Protein 4DQJ (pdb70)

Solvent-accessible surface area: 14232 Å² total; per-residue (Å²): 102,85,37,122,15,57,59,76,67,5,82,76,8,9,55,118,0,7,154,154,31,54,3,52,34,52,1,0,120,81,0,4,57,58,4,6,25,82,33,96,51,2,23,35,1,34,28,36,19,49,81,41,0,0,0,24,7,39,92,127,54,0,39,24,2,108,190,96,66,86,14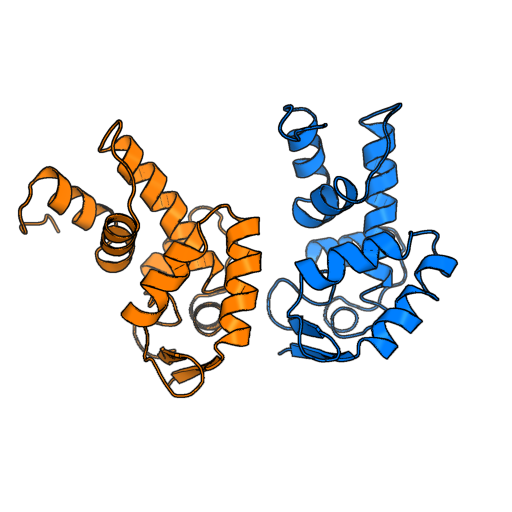4,6,50,39,4,75,103,0,0,36,75,26,67,8,1,0,42,0,0,0,16,16,11,45,75,2,76,188,37,3,76,63,61,30,163,88,158,113,13,55,56,95,3,1,30,21,3,24,62,63,29,28,114,50,0,58,102,50,19,84,67,59,155,28,134,129,181,95,123,41,124,25,48,68,56,30,5,79,27,2,6,60,31,0,10,152,65,34,54,4,51,32,52,1,0,112,63,0,2,56,84,30,14,91,102,41,93,48,6,30,40,0,39,24,45,48,79,105,47,0,1,1,45,7,42,94,115,53,0,48,13,2,107,180,102,65,87,99,7,24,47,5,88,83,0,1,37,49,19,33,9,1,0,47,0,0,0,18,17,9,47,78,3,75,189,35,5,80,87,47,34,190,78,150,110,14,56,54,115,27,2,40,38,2,22,77,90,28,27,115,26,0,68,64,81,57,95,55,56,130,101,102,62,113,233

Sequence (275 aa):
SRVRFTTAEVDSAVARRISQKIGVPASYYQFLIPIENFVVAGGFETTVSGSFRGLGQFNRQTWDGLRRLGRNLPAFEEGSSAQLNASSLYAIGFLYLENKRAYEASFKGRVFTHEEIAYLYHNQGAPAAEQYLTSSGRLVYPSRVRFTTAEVDSAVARISQKIGVPASYYQFLIPIENFVVAGGFETTVSGSFRGLGQFNRQTWDGLRRRLGRNLPAFEEGSAQLNASSLYAIGFLYLENKRAYEASFKGRVFTHEIAYLYHNQGAPAAEQYLTSGRLVYPK

Secondary structure (DSSP, 8-state):
-EEEEEHHHHHHHHHHHHHHHT--HHHHHHHHHHHSEEETTEEEEE-SSSSBTTTTB-HHHHHHHHHTT-----HHHHTTSHHHHHHHHHHHHHHHHHHHHHHSTT----HHHHHHHHHH-HHHHHHHHHTT-S---/-EEEEEHHHHHHHHHHHHHHHT--HHHHHHHHHHHSEEETTEEEEE-SSSSBTTTTB-HHHHHHHHHTT-----HHHHTTSHHHHHHHHHHHHHHHHHHHHHHSTT----HHHHHHHHHH-HHHHHHHHHHSS-----

InterPro domains:
  IPR019505 Peptidase U40 [PF10464] (9-220)
  IPR038288 Peptidoglycan hydrolase Gp5 superfamily [G3DSA:1.10.530.50] (48-220)

Organism: NCBI:txid10879

B-factor: mean 17.28, std 11.28, range [4.41, 86.96]

Nearest PDB structures (foldseek):
  4dqj-assembly1_A  TM=9.696E-01  e=2.043E-22  Cystovirus phi6
  4dq5-assembly2_B  TM=9.501E-01  e=5.288E-21  Cystovirus phi6
  4dq7-assembly2_B  TM=9.503E-01  e=7.034E-21  Cystovirus phi6
  4cfp-assembly1_A  TM=7.679E-01  e=2.410E-01  Escherichia coli
  4dqj-assembly1_A  TM=1.007E+00  e=5.101E-24  Cystovirus phi6

Foldseek 3Di:
DKAWDFPVVLLVLLVVLCVVQVNDSVLLVVQQVVQFDDDVGTTIWALDDAFAASLRDGQVLLVVLVVVVDDAPHSSPQRNDSNRRSNSLSSLLVVLQVLCCVLPPPDDCDSVLSVLCSVLPNVVSSVCVVVPPDDDD/DKDWDFPVRLLVLLVVLCVVQVNDSVLLVVQQVVQFAADVGGTMWDLDDQFAASLRDGQVLLVVLVVVVDDAPRSNPQRRDNNRVSNSLSSQLVVLQVLCCVLPPPDDCDSVLSNLCSVVNNQQSSVCVVVVDRDHDD

CATH classification: 1.10.530.50

Radius of gyration: 20.64 Å; Cα contacts (8 Å, |Δi|>4): 356; chains: 2; bounding box: 51×36×65 Å

Structure (mmCIF, N/CA/C/O backbone):
data_4DQJ
#
_entry.id   4DQJ
#
_cell.length_a   43.816
_cell.length_b   50.936
_cell.length_c   65.020
_cell.angle_alpha   90.00
_cell.angle_beta   103.48
_cell.angle_gamma   90.00
#
_symmetry.space_group_name_H-M   'P 1 21 1'
#
loop_
_entity.id
_entity.type
_entity.pdbx_description
1 polymer 'Membrane protein Phi6 P5'
2 branched 2-acetamido-2-deoxy-beta-D-glucopyranose-(1-4)-2-acetamido-2-deoxy-beta-D-glucopyranose-(1-4)-2-acetamido-2-deoxy-beta-D-glucopyranose-(1-4)-2-acetamido-2-deoxy-beta-D-glucopyranose
3 non-polymer '4-(2-AMINOETHYL)BENZENESULFONYL FLUORIDE'
4 water water
#
loop_
_atom_site.group_PDB
_atom_site.id
_atom_site.type_symbol
_atom_site.label_atom_id
_atom_site.label_alt_id
_atom_site.label_comp_id
_atom_site.label_asym_id
_atom_site.label_entity_id
_atom_site.label_seq_id
_atom_site.pdbx_PDB_ins_code
_atom_site.Cartn_x
_atom_site.Cartn_y
_atom_site.Cartn_z
_atom_site.occupancy
_atom_site.B_iso_or_equiv
_atom_site.auth_seq_id
_atom_site.auth_comp_id
_atom_site.auth_asym_id
_atom_site.auth_atom_id
_atom_site.pdbx_PDB_model_num
ATOM 1 N N . SER A 1 14 ? 4.557 16.029 -9.998 1.00 53.79 61 SER A N 1
ATOM 2 C CA . SER A 1 14 ? 3.165 16.538 -9.845 1.00 20.32 61 SER A CA 1
ATOM 3 C C . SER A 1 14 ? 2.150 15.416 -9.603 1.00 19.30 61 SER A C 1
ATOM 4 O O . SER A 1 14 ? 0.906 15.652 -9.720 1.00 16.05 61 SER A O 1
ATOM 7 N N . ARG A 1 15 ? 2.652 14.208 -9.285 1.00 21.51 62 ARG A N 1
ATOM 8 C CA . ARG A 1 15 ? 1.744 13.157 -8.819 1.00 18.19 62 ARG A CA 1
ATOM 9 C C . ARG A 1 15 ? 2.226 12.710 -7.460 1.00 16.38 62 ARG A C 1
ATOM 10 O O . ARG A 1 15 ? 3.386 12.954 -7.036 1.00 17.29 62 ARG A O 1
ATOM 18 N N . VAL A 1 16 ? 1.328 12.082 -6.751 1.00 13.47 63 VAL A N 1
ATOM 19 C CA . VAL A 1 16 ? 1.619 11.449 -5.496 1.00 14.02 63 VAL A CA 1
ATOM 20 C C . VAL A 1 16 ? 1.255 10.005 -5.745 1.00 11.83 63 VAL A C 1
ATOM 21 O O . VAL A 1 16 ? 0.216 9.711 -6.366 1.00 12.38 63 VAL A O 1
ATOM 25 N N . ARG A 1 17 ? 2.085 9.106 -5.268 1.00 9.98 64 ARG A N 1
ATOM 26 C CA . ARG A 1 17 ? 1.793 7.684 -5.335 1.00 9.63 64 ARG A CA 1
ATOM 27 C C . ARG A 1 17 ? 1.339 7.197 -3.950 1.00 10.60 64 ARG A C 1
ATOM 28 O O . ARG A 1 17 ? 1.956 7.494 -2.931 1.00 11.02 64 ARG A O 1
ATOM 36 N N . PHE A 1 18 ? 0.246 6.435 -3.934 1.00 9.33 65 PHE A N 1
ATOM 37 C CA . PHE A 1 18 ? -0.245 5.775 -2.733 1.00 9.06 65 PHE A CA 1
ATOM 38 C C . PHE A 1 18 ? -0.324 4.287 -2.973 1.00 10.23 65 PHE A C 1
ATOM 39 O O . PHE A 1 18 ? -0.589 3.835 -4.090 1.00 11.33 65 PHE A O 1
ATOM 47 N N . THR A 1 19 ? -0.122 3.487 -1.926 1.00 9.23 66 THR A N 1
ATOM 48 C CA . THR A 1 19 ? -0.266 2.046 -2.027 1.00 11.98 66 THR A CA 1
ATOM 49 C C . THR A 1 19 ? -1.702 1.597 -1.793 1.00 9.71 66 THR A C 1
ATOM 50 O O . THR A 1 19 ? -2.455 2.260 -1.079 1.00 9.40 66 THR A O 1
ATOM 54 N N . THR A 1 20 ? -2.071 0.460 -2.353 1.00 9.91 67 THR A N 1
ATOM 55 C CA . THR A 1 20 ? -3.357 -0.142 -2.090 1.00 12.14 67 THR A CA 1
ATOM 56 C C . THR A 1 20 ? -3.574 -0.327 -0.606 1.00 10.47 67 THR A C 1
ATOM 57 O O . THR A 1 20 ? -4.656 -0.040 -0.097 1.00 10.99 67 THR A O 1
ATOM 61 N N . ALA A 1 21 ? -2.560 -0.815 0.093 1.00 12.54 68 ALA A N 1
ATOM 62 C CA . ALA A 1 21 ? -2.679 -1.055 1.509 1.00 12.06 68 ALA A CA 1
ATOM 63 C C . ALA A 1 21 ? -3.030 0.189 2.291 1.00 11.08 68 ALA A C 1
ATOM 64 O O . ALA A 1 21 ? -3.909 0.161 3.187 1.00 11.40 68 ALA A O 1
ATOM 66 N N . GLU A 1 22 ? -2.357 1.292 2.020 1.00 10.55 69 GLU A N 1
ATOM 67 C CA . GLU A 1 22 ? -2.626 2.471 2.793 1.00 11.57 69 GLU A CA 1
ATOM 68 C C . GLU A 1 22 ? -3.978 3.086 2.427 1.00 9.74 69 GLU A C 1
ATOM 69 O O . GLU A 1 22 ? -4.659 3.607 3.287 1.00 10.14 69 GLU A O 1
ATOM 75 N N . VAL A 1 23 ? -4.348 3.058 1.158 1.00 8.92 70 VAL A N 1
ATOM 76 C CA . VAL A 1 23 ? -5.676 3.535 0.756 1.00 7.47 70 VAL A CA 1
ATOM 77 C C . VAL A 1 23 ? -6.746 2.687 1.431 1.00 7.60 70 VAL A C 1
ATOM 78 O O . VAL A 1 23 ? -7.685 3.239 2.006 1.00 7.81 70 VAL A O 1
ATOM 82 N N . ASP A 1 24 ? -6.623 1.381 1.380 1.00 7.80 71 ASP A N 1
ATOM 83 C CA . ASP A 1 24 ? -7.656 0.509 1.948 1.00 8.85 71 ASP A CA 1
ATOM 84 C C . ASP A 1 24 ? -7.794 0.764 3.454 1.00 9.56 71 ASP A C 1
ATOM 85 O O . ASP A 1 24 ? -8.906 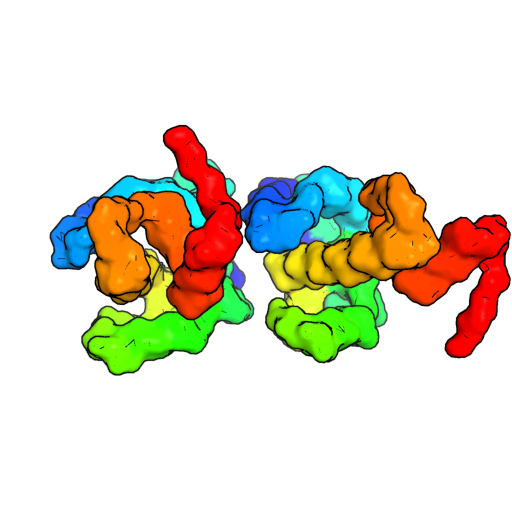0.819 3.972 1.00 10.15 71 ASP A O 1
ATOM 90 N N . SER A 1 25 ? -6.681 0.920 4.173 1.00 9.37 72 SER A N 1
ATOM 91 C CA . SER A 1 25 ? -6.720 1.153 5.610 1.00 12.37 72 SER A CA 1
ATOM 92 C C . SER A 1 25 ? -7.398 2.479 5.912 1.00 11.02 72 SER A C 1
ATOM 93 O O . SER A 1 25 ? -8.229 2.563 6.806 1.00 12.43 72 SER A O 1
ATOM 96 N N . ALA A 1 26 ? -7.018 3.529 5.185 1.00 9.34 73 ALA A N 1
ATOM 97 C CA . ALA A 1 26 ? -7.576 4.848 5.430 1.00 9.04 73 ALA A CA 1
ATOM 98 C C . ALA A 1 26 ? -9.060 4.890 5.065 1.00 9.76 73 ALA A C 1
ATOM 99 O O . ALA A 1 26 ? -9.871 5.460 5.781 1.00 9.89 73 ALA A O 1
ATOM 101 N N . VAL A 1 27 ? -9.418 4.307 3.947 1.00 7.89 74 VAL A N 1
ATOM 102 C CA . VAL A 1 27 ? -10.834 4.238 3.561 1.00 8.14 74 VAL A CA 1
ATOM 103 C C . VAL A 1 27 ? -11.631 3.492 4.637 1.00 9.18 74 VAL A C 1
ATOM 104 O O . VAL A 1 27 ? -12.722 3.939 4.994 1.00 10.03 74 VAL A O 1
ATOM 108 N N . ALA A 1 28 ? -11.119 2.388 5.161 1.00 10.03 75 ALA A N 1
ATOM 109 C CA . ALA A 1 28 ? -11.883 1.645 6.174 1.00 11.16 75 ALA A CA 1
ATOM 110 C C . ALA A 1 28 ? -12.131 2.513 7.399 1.00 11.97 75 ALA A C 1
ATOM 111 O O . ALA A 1 28 ? -13.254 2.554 7.918 1.00 13.29 75 ALA A O 1
ATOM 113 N N . ARG A 1 29 ? -11.112 3.237 7.844 1.00 10.74 76 ARG A N 1
ATOM 114 C CA A ARG A 1 29 ? -11.211 4.084 9.030 0.52 13.00 76 ARG A CA 1
ATOM 115 C CA B ARG A 1 29 ? -11.244 4.054 9.041 0.48 12.01 76 ARG A CA 1
ATOM 116 C C . ARG A 1 29 ? -12.139 5.263 8.791 1.00 13.17 76 ARG A C 1
ATOM 117 O O . ARG A 1 29 ? -13.037 5.556 9.580 1.00 12.10 76 ARG A O 1
ATOM 132 N N . ILE A 1 30 ? -11.915 5.962 7.687 1.00 10.44 77 ILE A N 1
ATOM 133 C CA . ILE A 1 30 ? -12.671 7.170 7.417 1.00 12.00 77 ILE A CA 1
ATOM 134 C C . ILE A 1 30 ? -14.123 6.870 7.101 1.00 11.12 77 ILE A C 1
ATOM 135 O O . ILE A 1 30 ? -15.020 7.559 7.611 1.00 12.42 77 ILE A O 1
ATOM 140 N N . SER A 1 31 ? -14.369 5.850 6.295 1.00 11.92 78 SER A N 1
ATOM 141 C CA . SER A 1 31 ? -15.732 5.478 5.953 1.00 11.93 78 SER A CA 1
ATOM 142 C C . SER A 1 31 ? -16.554 5.221 7.210 1.00 12.60 78 SER A C 1
ATOM 143 O O . SER A 1 31 ? -17.696 5.656 7.344 1.00 12.42 78 SER A O 1
ATOM 146 N N . GLN A 1 32 ? -15.932 4.569 8.170 1.00 11.87 79 GLN A N 1
ATOM 147 C CA . GLN A 1 32 ? -16.584 4.296 9.444 1.00 14.73 79 GLN A CA 1
ATOM 148 C C . GLN A 1 32 ? -16.867 5.551 10.249 1.00 14.47 79 GLN A C 1
ATOM 149 O O . GLN A 1 32 ? -17.933 5.692 10.851 1.00 18.29 79 GLN A O 1
ATOM 155 N N . LYS A 1 33 ? -15.905 6.453 10.267 1.00 12.01 80 LYS A N 1
ATOM 156 C CA . LYS A 1 33 ? -15.997 7.663 11.050 1.00 15.26 80 LYS A CA 1
ATOM 157 C C . LYS A 1 33 ? -17.122 8.560 10.567 1.00 13.47 80 LYS A C 1
ATOM 158 O O . LYS A 1 33 ? -17.835 9.155 11.369 1.00 14.67 80 LYS A O 1
ATOM 164 N N . ILE A 1 34 ? -17.275 8.674 9.250 1.00 11.14 81 ILE A N 1
ATOM 165 C CA . ILE A 1 34 ? -18.202 9.641 8.700 1.00 12.14 81 ILE A CA 1
ATOM 166 C C . ILE A 1 34 ? -19.458 9.058 8.064 1.00 9.87 81 ILE A C 1
ATOM 167 O O . ILE A 1 34 ? -20.330 9.793 7.620 1.00 12.38 81 ILE A O 1
ATOM 172 N N . GLY A 1 35 ? -19.578 7.747 8.014 1.00 9.81 82 GLY A N 1
ATOM 173 C CA . GLY A 1 35 ? -20.803 7.120 7.549 1.00 11.70 82 GLY A CA 1
ATOM 174 C C . GLY A 1 35 ? -20.998 7.146 6.058 1.00 11.14 82 GLY A C 1
ATOM 175 O O . GLY A 1 35 ? -22.085 7.329 5.558 1.00 13.14 82 GLY A O 1
ATOM 176 N N . VAL A 1 36 ? -19.905 6.945 5.342 1.00 7.89 83 VAL A N 1
ATOM 177 C CA . VAL A 1 36 ? -19.922 6.831 3.898 1.00 7.23 83 VAL A CA 1
ATOM 178 C C . VAL A 1 36 ? -19.457 5.422 3.587 1.00 7.03 83 VAL A C 1
ATOM 179 O O . VAL A 1 36 ? -18.462 4.986 4.141 1.00 10.46 83 VAL A O 1
ATOM 183 N N . PRO A 1 37 ? -20.141 4.695 2.715 1.00 6.35 84 PRO A N 1
ATOM 184 C CA . PRO A 1 37 ? -19.728 3.304 2.487 1.00 7.52 84 PRO A CA 1
ATOM 185 C C . PRO A 1 37 ? -18.363 3.179 1.830 1.00 5.64 84 PRO A C 1
ATOM 186 O O . PRO A 1 37 ? -18.071 3.881 0.850 1.00 6.34 84 PRO A O 1
ATOM 190 N N . ALA A 1 38 ? -17.551 2.255 2.300 1.00 6.16 85 ALA A N 1
ATOM 191 C CA . ALA A 1 38 ? -16.210 2.053 1.721 1.00 5.17 85 ALA A CA 1
ATOM 192 C C . ALA A 1 38 ? -16.319 1.689 0.253 1.00 5.80 85 ALA A C 1
ATOM 193 O O . ALA A 1 38 ? -15.457 2.084 -0.559 1.00 6.03 85 ALA A O 1
ATOM 195 N N . SER A 1 39 ? -17.350 0.942 -0.124 1.00 5.47 86 SER A N 1
ATOM 196 C CA . SER A 1 39 ? -17.542 0.543 -1.488 1.00 5.68 86 SER A CA 1
ATOM 197 C C . SER A 1 39 ? -17.726 1.706 -2.460 1.00 5.82 86 SER A C 1
ATOM 198 O O . SER A 1 39 ? -17.441 1.578 -3.649 1.00 6.21 86 SER A O 1
ATOM 201 N N . TYR A 1 40 ? -18.164 2.857 -1.971 1.00 4.88 87 TYR A N 1
ATOM 202 C CA . TYR A 1 40 ? -18.220 4.042 -2.830 1.00 4.60 87 TYR A CA 1
ATOM 203 C C . TYR A 1 40 ? -16.798 4.500 -3.193 1.00 5.12 87 TYR A C 1
ATOM 204 O O . TYR A 1 40 ? -16.503 4.805 -4.354 1.00 5.37 87 TYR A O 1
ATOM 213 N N . TYR A 1 41 ? -15.931 4.599 -2.189 1.00 4.98 88 TYR A N 1
ATOM 214 C CA . TYR A 1 41 ? -14.514 4.890 -2.459 1.00 4.41 88 TYR A CA 1
ATOM 215 C C . TYR A 1 41 ? -13.888 3.872 -3.372 1.00 6.13 88 TYR A C 1
ATOM 216 O O . TYR A 1 41 ? -13.097 4.231 -4.251 1.00 7.14 88 TYR A O 1
ATOM 225 N N . GLN A 1 42 ? -14.204 2.604 -3.182 1.00 5.68 89 GLN A N 1
ATOM 226 C CA . GLN A 1 42 ? -13.610 1.549 -3.982 1.00 7.16 89 GLN A CA 1
ATOM 227 C C . GLN A 1 42 ? -13.989 1.697 -5.443 1.00 7.56 89 GLN A C 1
ATOM 228 O O . GLN A 1 42 ? -13.220 1.284 -6.326 1.00 8.96 89 GLN A O 1
ATOM 234 N N . PHE A 1 43 ? -15.176 2.221 -5.722 1.00 6.87 90 PHE A N 1
ATOM 235 C CA . PHE A 1 43 ? -15.628 2.530 -7.048 1.00 7.00 90 PHE A CA 1
ATOM 236 C C . PHE A 1 43 ? -14.961 3.791 -7.600 1.00 7.72 90 PHE A C 1
ATOM 237 O O . PHE A 1 43 ? -14.387 3.809 -8.722 1.00 10.01 90 PHE A O 1
ATOM 245 N N . LEU A 1 44 ? -15.011 4.866 -6.849 1.00 5.91 91 LEU A N 1
ATOM 246 C CA . LEU A 1 44 ? -14.580 6.160 -7.366 1.00 5.93 91 LEU A CA 1
ATOM 247 C C . LEU A 1 44 ? -13.057 6.233 -7.611 1.00 5.94 91 LEU A C 1
ATOM 248 O O . LEU A 1 44 ? -12.637 6.818 -8.600 1.00 7.71 91 LEU A O 1
ATOM 253 N N . ILE A 1 45 ? -12.265 5.732 -6.691 1.00 5.57 92 ILE A N 1
ATOM 254 C CA . ILE A 1 45 ? -10.813 5.949 -6.754 1.00 6.66 92 ILE A CA 1
ATOM 255 C C . ILE A 1 45 ? -10.180 5.406 -8.049 1.00 7.85 92 ILE A C 1
ATOM 256 O O . ILE A 1 45 ? -9.436 6.153 -8.692 1.00 7.96 92 ILE A O 1
ATOM 261 N N . PRO A 1 46 ? -10.469 4.169 -8.453 1.00 7.37 93 PRO A N 1
ATOM 262 C CA . PRO A 1 46 ? -9.871 3.716 -9.714 1.00 8.82 93 PRO A CA 1
ATOM 263 C C . PRO A 1 46 ? -10.404 4.469 -10.927 1.00 10.66 93 PRO A C 1
ATOM 264 O O . PRO A 1 46 ? -9.694 4.600 -11.927 1.00 12.62 93 PRO A O 1
ATOM 268 N N . ILE A 1 47 ? -11.630 4.969 -10.883 1.00 9.87 94 ILE A N 1
ATOM 269 C CA . ILE A 1 47 ? -12.170 5.705 -11.995 1.00 9.12 94 ILE A CA 1
ATOM 270 C C . ILE A 1 47 ? -11.393 6.986 -12.224 1.00 8.66 94 ILE A C 1
ATOM 271 O O . ILE A 1 47 ? -11.136 7.372 -13.367 1.00 11.16 94 ILE A O 1
ATOM 276 N N . GLU A 1 48 ? -11.012 7.650 -11.151 1.00 7.75 95 GLU A N 1
ATOM 277 C CA . GLU A 1 48 ? -10.457 8.994 -11.223 1.00 7.09 95 GLU A CA 1
ATOM 278 C C . GLU A 1 48 ? -8.938 9.065 -11.285 1.00 7.78 95 GLU A C 1
ATOM 279 O O . GLU A 1 48 ? -8.420 10.120 -11.531 1.00 9.06 95 GLU A O 1
ATOM 285 N N . ASN A 1 49 ? -8.251 7.965 -11.027 1.00 7.42 96 ASN A N 1
ATOM 286 C CA . ASN A 1 49 ? -6.806 8.014 -10.829 1.00 7.94 96 ASN A CA 1
ATOM 287 C C . ASN A 1 49 ? -6.093 6.992 -11.665 1.00 7.79 96 ASN A C 1
ATOM 288 O O . ASN A 1 49 ? -6.693 6.144 -12.256 1.00 8.33 96 ASN A O 1
ATOM 293 N N . PHE A 1 50 ? -4.762 7.101 -11.711 1.00 7.83 97 PHE A N 1
ATOM 294 C CA . PHE A 1 50 ? -3.937 6.187 -12.451 1.00 7.88 97 PHE A CA 1
ATOM 295 C C . PHE A 1 50 ? -3.682 4.932 -11.615 1.00 7.83 97 PHE A C 1
ATOM 296 O O . PHE A 1 50 ? -2.973 4.986 -10.621 1.00 8.46 97 PHE A O 1
ATOM 304 N N . VAL A 1 51 ? -4.267 3.829 -12.026 1.00 7.06 98 VAL A N 1
ATOM 305 C CA . VAL A 1 51 ? -4.081 2.554 -11.372 1.00 8.70 98 VAL A CA 1
ATOM 306 C C . VAL A 1 51 ? -2.763 1.975 -11.807 1.00 8.18 98 VAL A C 1
ATOM 307 O O . VAL A 1 51 ? -2.467 1.875 -12.993 1.00 10.58 98 VAL A O 1
ATOM 311 N N . VAL A 1 52 ? -1.936 1.655 -10.827 1.00 9.21 99 VAL A N 1
ATOM 312 C CA . VAL A 1 52 ? -0.644 1.062 -11.063 1.00 10.69 99 VAL A CA 1
ATOM 313 C C . VAL A 1 52 ? -0.548 -0.205 -10.210 1.00 11.48 99 VAL A C 1
ATOM 314 O O . VAL A 1 52 ? -1.380 -0.469 -9.339 1.00 11.98 99 VAL A O 1
ATOM 318 N N . ALA A 1 53 ? 0.440 -1.044 -10.498 1.00 14.43 100 ALA A N 1
ATOM 319 C CA . ALA A 1 53 ? 0.635 -2.251 -9.700 1.00 15.38 100 ALA A CA 1
ATOM 320 C C . ALA A 1 53 ? 0.802 -1.818 -8.246 1.00 14.22 100 ALA A C 1
ATOM 321 O O . ALA A 1 53 ? 1.666 -0.997 -7.929 1.00 18.65 100 ALA A O 1
ATOM 323 N N . GLY A 1 54 ? -0.039 -2.349 -7.374 1.00 15.82 101 GLY A N 1
ATOM 324 C CA . GLY A 1 54 ? 0.063 -2.066 -5.965 1.00 16.75 101 GLY A CA 1
ATOM 325 C C . GLY A 1 54 ? -0.446 -0.719 -5.501 1.00 10.80 101 GLY A C 1
ATOM 326 O O . GLY A 1 54 ? -0.236 -0.364 -4.344 1.00 12.36 101 GLY A O 1
ATOM 327 N N . GLY A 1 55 ? -1.149 0.037 -6.346 1.00 10.90 102 GLY A N 1
ATOM 328 C CA . GLY A 1 55 ? -1.713 1.282 -5.852 1.00 11.80 102 GLY A CA 1
ATOM 329 C C . GLY A 1 55 ? -2.213 2.227 -6.906 1.00 8.07 102 GLY A C 1
ATOM 330 O O . GLY A 1 55 ? -2.793 1.814 -7.913 1.00 9.03 102 GLY A O 1
ATOM 331 N N . PHE A 1 56 ? -2.033 3.517 -6.615 1.00 7.55 103 PHE A N 1
ATOM 332 C CA . PHE A 1 56 ? -2.577 4.589 -7.441 1.00 6.77 103 PHE A CA 1
ATOM 333 C C . PHE A 1 56 ? -1.602 5.734 -7.513 1.00 7.61 103 PHE A C 1
ATOM 334 O O . PHE A 1 56 ? -0.847 5.987 -6.579 1.00 9.58 103 PHE A O 1
ATOM 342 N N . GLU A 1 57 ? -1.657 6.464 -8.615 1.00 7.52 104 GLU A N 1
ATOM 343 C CA . GLU A 1 57 ? -1.003 7.753 -8.708 1.00 7.50 104 GLU A CA 1
ATOM 344 C C . GLU A 1 57 ? -2.067 8.783 -8.954 1.00 8.29 104 GLU A C 1
ATOM 345 O O . GLU A 1 57 ? -2.982 8.564 -9.752 1.00 9.10 104 GLU A O 1
ATOM 351 N N . THR A 1 58 ? -1.962 9.889 -8.252 1.00 8.27 105 THR A N 1
ATOM 352 C CA . THR A 1 58 ? -2.973 10.925 -8.335 1.00 9.42 105 THR A CA 1
ATOM 353 C C . THR A 1 58 ? -2.318 12.258 -8.654 1.00 9.46 105 THR A C 1
ATOM 354 O O . THR A 1 58 ? -1.226 12.579 -8.157 1.00 10.83 105 THR A O 1
ATOM 358 N N . THR A 1 59 ? -2.956 13.025 -9.520 1.00 10.32 106 THR A N 1
ATOM 359 C CA . THR A 1 59 ? -2.418 14.299 -9.934 1.00 12.57 106 THR A CA 1
ATOM 360 C C . THR A 1 59 ? -2.640 15.338 -8.854 1.00 13.52 106 THR A C 1
ATOM 361 O O . THR A 1 59 ? -3.731 15.423 -8.309 1.00 13.43 106 THR A O 1
ATOM 365 N N . VAL A 1 60 ? -1.592 16.083 -8.504 1.00 16.39 107 VAL A N 1
ATOM 366 C CA . VAL A 1 60 ? -1.672 17.069 -7.413 1.00 16.94 107 VAL A CA 1
ATOM 367 C C . VAL A 1 60 ? -1.179 18.425 -7.864 1.00 25.39 107 VAL A C 1
ATOM 368 O O . VAL A 1 60 ? -0.853 19.293 -7.040 1.00 26.61 107 VAL A O 1
ATOM 372 N N . SER A 1 61 ? -1.124 18.595 -9.179 1.00 15.63 108 SER A N 1
ATOM 373 C CA . SER A 1 61 ? -0.823 19.860 -9.769 1.00 22.06 108 SER A CA 1
ATOM 374 C C . SER A 1 61 ? -2.033 20.231 -10.610 1.00 21.55 108 SER A C 1
ATOM 375 O O . SER A 1 61 ? -2.941 19.408 -10.832 1.00 18.66 108 SER A O 1
ATOM 378 N N . GLY A 1 62 ? -2.065 21.476 -11.057 1.00 17.93 109 GLY A N 1
ATOM 379 C CA . GLY A 1 62 ? -3.107 21.931 -11.946 1.00 17.24 109 GLY A CA 1
ATOM 380 C C . GLY A 1 62 ? -4.449 22.064 -11.263 1.00 14.94 109 GLY A C 1
ATOM 381 O O . GLY A 1 62 ? -4.547 22.194 -10.034 1.00 17.45 109 GLY A O 1
ATOM 382 N N . SER A 1 63 ? -5.481 22.045 -12.072 1.00 12.61 110 SER A N 1
ATOM 383 C CA . SER A 1 63 ? -6.833 22.401 -11.601 1.00 13.57 110 SER A CA 1
ATOM 384 C C . SER A 1 63 ? -7.602 21.336 -10.823 1.00 15.87 110 SER A C 1
ATOM 385 O O . SER A 1 63 ? -8.439 21.697 -9.998 1.00 14.07 110 SER A O 1
ATOM 388 N N . PHE A 1 64 ? -7.355 20.059 -11.119 1.00 13.67 111 PHE A N 1
ATOM 389 C CA . PHE A 1 64 ? -8.103 18.981 -10.492 1.00 12.82 111 PHE A CA 1
ATOM 390 C C . PHE A 1 64 ? -7.128 18.059 -9.811 1.00 10.99 111 PHE A C 1
ATOM 391 O O . PHE A 1 64 ? -6.146 17.580 -10.423 1.00 13.70 111 PHE A O 1
ATOM 399 N N . ARG A 1 65 ? -7.301 17.885 -8.521 1.00 10.92 112 ARG A N 1
ATOM 400 C CA . ARG A 1 65 ? -6.235 17.333 -7.713 1.00 13.62 112 ARG A CA 1
ATOM 401 C C . ARG A 1 65 ? -6.717 16.274 -6.768 1.00 13.80 112 ARG A C 1
ATOM 402 O O . ARG A 1 65 ? -7.834 16.340 -6.215 1.00 9.85 112 ARG A O 1
ATOM 410 N N . GLY A 1 66 ? -5.854 15.307 -6.549 1.00 12.72 113 GLY A N 1
ATOM 411 C CA . GLY A 1 66 ? -6.043 14.371 -5.501 1.00 11.86 113 GLY A CA 1
ATOM 412 C C . GLY A 1 66 ? -6.936 13.229 -5.903 1.00 8.79 113 GLY A C 1
ATOM 413 O O . GLY A 1 66 ? -7.437 13.177 -7.016 1.00 8.87 113 GLY A O 1
ATOM 414 N N . LEU A 1 67 ? -7.115 12.337 -4.964 1.00 9.40 114 LEU A N 1
ATOM 415 C CA . LEU A 1 67 ? -7.874 11.116 -5.233 1.00 8.82 114 LEU A CA 1
ATOM 416 C C . LEU A 1 67 ? -9.280 11.417 -5.727 1.00 8.64 114 LEU A C 1
ATOM 417 O O . LEU A 1 67 ? -9.804 10.662 -6.534 1.00 8.67 114 LEU A O 1
ATOM 422 N N . GLY A 1 68 ? -9.878 12.519 -5.274 1.00 7.96 115 GLY A N 1
ATOM 423 C CA . GLY A 1 68 ? -11.205 12.896 -5.708 1.00 9.38 115 GLY A CA 1
ATOM 424 C C . GLY A 1 68 ? -11.232 13.768 -6.925 1.00 8.31 115 GLY A C 1
ATOM 425 O O . GLY A 1 68 ? -12.286 14.062 -7.492 1.00 9.13 115 GLY A O 1
ATOM 426 N N . GLN A 1 69 ? -10.055 14.235 -7.350 1.00 9.19 116 GLN A N 1
ATOM 427 C CA . GLN A 1 69 ? -9.971 15.091 -8.510 1.00 9.49 116 GLN A CA 1
ATOM 428 C C . GLN A 1 69 ? -10.905 16.304 -8.369 1.00 8.32 116 GLN A C 1
ATOM 429 O O . GLN A 1 69 ? -11.678 16.616 -9.249 1.00 9.53 116 GLN A O 1
ATOM 435 N N . PHE A 1 70 ? -10.748 16.940 -7.221 1.00 9.19 117 PHE A N 1
ATOM 436 C CA . PHE A 1 70 ? -11.453 18.182 -6.859 1.00 8.24 117 PHE A CA 1
ATOM 437 C C . PHE A 1 70 ? -10.835 19.363 -7.530 1.00 9.83 117 PHE A C 1
ATOM 438 O O . PHE A 1 70 ? -9.598 19.431 -7.666 1.00 10.30 117 PHE A O 1
ATOM 446 N N . ASN A 1 71 ? -11.668 20.310 -7.957 1.00 10.21 118 ASN A N 1
ATOM 447 C CA . ASN A 1 71 ? -11.172 21.653 -8.209 1.00 12.30 118 ASN A CA 1
ATOM 448 C C . ASN A 1 71 ? -11.213 22.491 -6.948 1.00 11.40 118 ASN A C 1
ATOM 449 O O . ASN A 1 71 ? -11.744 22.069 -5.922 1.00 10.77 118 ASN A O 1
ATOM 454 N N . ARG A 1 72 ? -10.503 23.628 -6.979 1.00 11.95 119 ARG A N 1
ATOM 455 C CA . ARG A 1 72 ? -10.325 24.464 -5.800 1.00 10.74 119 ARG A CA 1
ATOM 456 C C . ARG A 1 72 ? -11.658 24.990 -5.290 1.00 9.08 119 ARG A C 1
ATOM 457 O O . ARG A 1 72 ? -11.889 25.063 -4.077 1.00 11.35 119 ARG A O 1
ATOM 465 N N . GLN A 1 73 ? -12.549 25.321 -6.203 1.00 11.29 120 GLN A N 1
ATOM 466 C CA . GLN A 1 73 ? -13.823 25.910 -5.824 1.00 11.88 120 GLN A CA 1
ATOM 467 C C . GLN A 1 73 ? -14.690 24.911 -5.065 1.00 10.78 120 GLN A C 1
ATOM 468 O O . GLN A 1 73 ? -15.309 25.252 -4.063 1.00 10.31 120 GLN A O 1
ATOM 474 N N . THR A 1 74 ? -14.664 23.638 -5.473 1.00 8.64 121 THR A N 1
ATOM 475 C CA . THR A 1 74 ? -15.440 22.636 -4.772 1.00 8.01 121 THR A CA 1
ATOM 476 C C . THR A 1 74 ? -14.797 22.236 -3.458 1.00 8.76 121 THR A C 1
ATOM 477 O O . THR A 1 74 ? -15.481 22.037 -2.472 1.00 8.58 121 THR A O 1
ATOM 481 N N . TRP A 1 75 ? -13.445 22.140 -3.412 1.00 9.64 122 TRP A N 1
ATOM 482 C CA . TRP A 1 75 ? -12.742 21.878 -2.151 1.00 8.96 122 TRP A CA 1
ATOM 483 C C . TRP A 1 75 ? -13.059 22.964 -1.170 1.00 7.64 122 TRP A C 1
ATOM 484 O O . TRP A 1 75 ? -13.445 22.704 -0.031 1.00 9.21 122 TRP A O 1
ATOM 495 N N . ASP A 1 76 ? -12.883 24.188 -1.599 1.00 10.38 123 ASP A N 1
ATOM 496 C CA . ASP A 1 76 ? -13.193 25.331 -0.706 1.00 9.26 123 ASP A CA 1
ATOM 497 C C . ASP A 1 76 ? -14.657 25.381 -0.336 1.00 9.11 123 ASP A C 1
ATOM 498 O O . ASP A 1 76 ? -14.979 25.738 0.810 1.00 9.34 123 ASP A O 1
ATOM 503 N N . GLY A 1 77 ? -15.529 24.969 -1.248 1.00 8.88 124 GLY A N 1
ATOM 504 C CA . GLY A 1 77 ? -16.957 24.877 -0.940 1.00 7.41 124 GLY A CA 1
ATOM 505 C C . GLY A 1 77 ? -17.244 23.973 0.237 1.00 8.64 124 GLY A C 1
ATOM 506 O O . GLY A 1 77 ? -18.152 24.251 1.014 1.00 8.51 124 GLY A O 1
ATOM 507 N N . LEU A 1 78 ? -16.485 22.869 0.371 1.00 7.07 125 LEU A N 1
ATOM 508 C CA . LEU A 1 78 ? -16.654 22.012 1.551 1.00 9.05 125 LEU A CA 1
ATOM 509 C C . LEU A 1 78 ? -16.196 22.718 2.828 1.00 7.38 125 LEU A C 1
ATOM 510 O O . LEU A 1 78 ? -16.829 22.602 3.883 1.00 8.87 125 LEU A O 1
ATOM 515 N N . ARG A 1 79 ? -15.086 23.405 2.741 1.00 9.48 126 ARG A N 1
ATOM 516 C CA . ARG A 1 79 ? -14.589 24.172 3.865 1.00 9.03 126 ARG A CA 1
ATOM 517 C C . ARG A 1 79 ? -15.601 25.248 4.264 1.00 9.80 126 ARG A C 1
ATOM 518 O O . ARG A 1 79 ? -15.808 25.494 5.445 1.00 10.51 126 ARG A O 1
ATOM 526 N N . ARG A 1 80 ? -16.296 25.843 3.292 1.00 8.52 127 ARG A N 1
ATOM 527 C CA . ARG A 1 80 ? -17.311 26.857 3.626 1.00 7.58 127 ARG A CA 1
ATOM 528 C C . ARG A 1 80 ? -18.426 26.284 4.510 1.00 9.96 127 ARG A C 1
ATOM 529 O O . ARG A 1 80 ? -19.045 27.018 5.257 1.00 9.15 127 ARG A O 1
ATOM 537 N N . LEU A 1 81 ? -18.716 24.983 4.384 1.00 10.12 128 LEU A N 1
ATOM 538 C CA . LEU A 1 81 ? -19.763 24.302 5.167 1.00 11.89 128 LEU A CA 1
ATOM 539 C C . LEU A 1 81 ? -19.353 24.051 6.606 1.00 10.71 128 LEU A C 1
ATOM 540 O O . LEU A 1 81 ? -20.172 23.601 7.410 1.00 16.45 128 LEU A O 1
ATOM 545 N N . GLY A 1 82 ? -18.099 24.280 6.929 1.00 11.65 129 GLY A N 1
ATOM 546 C CA . GLY A 1 82 ? -17.616 23.988 8.260 1.00 13.04 129 GLY A CA 1
ATOM 547 C C . GLY A 1 82 ? -16.885 22.673 8.353 1.00 14.31 129 GLY A C 1
ATOM 548 O O . GLY A 1 82 ? -16.499 22.269 9.463 1.00 16.77 129 GLY A O 1
ATOM 549 N N . ARG A 1 83 ? -16.668 22.001 7.219 1.00 14.01 130 ARG A N 1
ATOM 550 C CA . ARG A 1 83 ? -15.843 20.791 7.220 1.00 12.97 130 ARG A CA 1
ATOM 551 C C . ARG A 1 83 ? -14.422 21.180 7.473 1.00 17.46 130 ARG A C 1
ATOM 552 O O . ARG A 1 83 ? -13.889 22.088 6.816 1.00 16.08 130 ARG A O 1
ATOM 560 N N . ASN A 1 84 ? -13.805 20.490 8.432 1.00 14.58 131 ASN A N 1
ATOM 561 C CA . ASN A 1 84 ? -12.412 20.752 8.768 1.00 19.73 131 ASN A CA 1
ATOM 562 C C . ASN A 1 84 ? -11.559 19.994 7.761 1.00 22.06 131 ASN A C 1
ATOM 563 O O . ASN A 1 84 ? -11.441 18.761 7.811 1.00 27.06 131 ASN A O 1
ATOM 568 N N . LEU A 1 85 ? -11.041 20.743 6.798 1.00 13.49 132 LEU A N 1
ATOM 569 C CA . LEU A 1 85 ? -10.131 20.226 5.819 1.00 15.31 132 LEU A CA 1
ATOM 570 C C . LEU A 1 85 ? -8.944 21.155 5.787 1.00 13.88 132 LEU A C 1
ATOM 571 O O . LEU A 1 85 ? -9.086 22.357 6.039 1.00 14.16 132 LEU A O 1
ATOM 576 N N . PRO A 1 86 ? -7.763 20.598 5.502 1.00 12.15 133 PRO A N 1
ATOM 577 C CA . PRO A 1 86 ? -6.655 21.469 5.122 1.00 13.12 133 PRO A CA 1
ATOM 578 C C . PRO A 1 86 ? -6.977 22.268 3.874 1.00 13.35 133 PRO A C 1
ATOM 579 O O . PRO A 1 86 ? -7.996 22.026 3.195 1.00 14.96 133 PRO A O 1
ATOM 583 N N . ALA A 1 87 ? -6.131 23.239 3.577 1.00 12.65 134 ALA A N 1
ATOM 584 C CA . ALA A 1 87 ? -6.230 23.993 2.341 1.00 12.32 134 ALA A CA 1
ATOM 585 C C . ALA A 1 87 ? -6.112 23.062 1.147 1.00 15.88 134 ALA A C 1
ATOM 586 O O . ALA A 1 87 ? -5.461 22.012 1.214 1.00 12.88 134 ALA A O 1
ATOM 588 N N . PHE A 1 88 ? -6.738 23.475 0.050 1.00 12.37 135 PHE A N 1
ATOM 589 C CA . PHE A 1 88 ? -6.826 22.687 -1.183 1.00 12.65 135 PHE A CA 1
ATOM 590 C C . PHE A 1 88 ? -5.479 22.083 -1.586 1.00 13.96 135 PHE A C 1
ATOM 591 O O . PHE A 1 88 ? -5.391 20.889 -1.891 1.00 13.20 135 PHE A O 1
ATOM 599 N N . GLU A 1 89 ? -4.442 22.919 -1.607 1.00 13.27 136 GLU A N 1
ATOM 600 C CA . GLU A 1 89 ? -3.139 22.512 -2.139 1.00 15.59 136 GLU A CA 1
ATOM 601 C C . GLU A 1 89 ? -2.418 21.560 -1.218 1.00 15.79 136 GLU A C 1
ATOM 602 O O . GLU A 1 89 ? -1.529 20.845 -1.648 1.00 22.75 136 GLU A O 1
ATOM 608 N N . GLU A 1 90 ? -2.738 21.605 0.071 1.00 14.04 137 GLU A N 1
ATOM 609 C CA . GLU A 1 90 ? -2.176 20.681 1.051 1.00 12.44 137 GLU A CA 1
ATOM 610 C C . GLU A 1 90 ? -3.005 19.403 1.096 1.00 13.70 137 GLU A C 1
ATOM 611 O O . GLU A 1 90 ? -2.487 18.307 0.858 1.00 16.71 137 GLU A O 1
ATOM 617 N N . GLY A 1 91 ? -4.305 19.540 1.356 1.00 12.40 138 GLY A N 1
ATOM 618 C CA . GLY A 1 91 ? -5.165 18.381 1.555 1.00 12.60 138 GLY A CA 1
ATOM 619 C C . GLY A 1 91 ? -5.306 17.482 0.342 1.00 13.24 138 GLY A C 1
ATOM 620 O O . GLY A 1 91 ? -5.452 16.276 0.508 1.00 12.31 138 GLY A O 1
ATOM 621 N N . SER A 1 92 ? -5.220 18.014 -0.871 1.00 11.59 139 SER A N 1
ATOM 622 C CA A SER A 1 92 ? -5.376 17.180 -2.060 0.32 15.24 139 SER A CA 1
ATOM 623 C CA B SER A 1 92 ? -5.348 17.164 -2.052 0.68 15.17 139 SER A CA 1
ATOM 624 C C . SER A 1 92 ? -4.184 16.233 -2.258 1.00 17.16 139 SER A C 1
ATOM 625 O O . SER A 1 92 ? -4.325 15.185 -2.883 1.00 18.54 139 SER A O 1
ATOM 630 N N . ALA A 1 93 ? -3.025 16.611 -1.739 1.00 16.15 140 ALA A N 1
ATOM 631 C CA . ALA A 1 93 ? -1.834 15.775 -1.876 1.00 16.64 140 ALA A CA 1
ATOM 632 C C . ALA A 1 93 ? -1.732 14.788 -0.718 1.00 17.29 140 ALA A C 1
ATOM 633 O O . ALA A 1 93 ? -0.792 13.988 -0.655 1.00 20.52 140 ALA A O 1
ATOM 635 N N . GLN A 1 94 ? -2.687 14.851 0.205 1.00 13.42 141 GLN A N 1
ATOM 636 C CA . GLN A 1 94 ? -2.696 14.041 1.412 1.00 15.47 141 GLN A CA 1
ATOM 637 C C . GLN A 1 94 ? -3.748 12.953 1.311 1.00 12.56 141 GLN A C 1
ATOM 638 O O . GLN A 1 94 ? -4.869 13.183 0.840 1.00 15.03 141 GLN A O 1
ATOM 644 N N . LEU A 1 95 ? -3.420 11.781 1.811 1.00 15.95 142 LEU A N 1
ATOM 645 C CA . LEU A 1 95 ? -4.313 10.643 1.738 1.00 15.50 142 LEU A CA 1
ATOM 646 C C . LEU A 1 95 ? -5.589 10.917 2.542 1.00 14.78 142 LEU A C 1
ATOM 647 O O . LEU A 1 95 ? -6.694 10.903 1.976 1.00 14.01 142 LEU A O 1
ATOM 652 N N . ASN A 1 96 ? -5.449 11.145 3.834 1.00 10.91 143 ASN A N 1
ATOM 653 C CA . ASN A 1 96 ? -6.616 11.250 4.696 1.00 12.44 143 ASN A CA 1
ATOM 654 C C . ASN A 1 96 ? -7.513 12.416 4.316 1.00 11.55 143 ASN A C 1
ATOM 655 O O . ASN A 1 96 ? -8.712 12.241 4.176 1.00 10.43 143 ASN A O 1
ATOM 660 N N . ALA A 1 97 ? -6.945 13.594 4.064 1.00 11.43 144 ALA A N 1
ATOM 661 C CA . ALA A 1 97 ? -7.778 14.761 3.800 1.00 11.26 144 ALA A CA 1
ATOM 662 C C . ALA A 1 97 ? -8.543 14.550 2.527 1.00 9.59 144 ALA A C 1
ATOM 663 O O . ALA A 1 97 ? -9.713 14.914 2.450 1.00 9.78 144 ALA A O 1
ATOM 665 N N . SER A 1 98 ? -7.889 13.986 1.501 1.00 10.06 145 SER A N 1
ATOM 666 C CA A SER A 1 98 ? -8.570 13.791 0.229 0.40 11.12 145 SER A CA 1
ATOM 667 C CA B SER A 1 98 ? -8.539 13.779 0.215 0.60 11.58 145 SER A CA 1
ATOM 668 C C . SER A 1 98 ? -9.710 12.800 0.343 1.00 8.87 145 SER A C 1
ATOM 669 O O . SER A 1 98 ? -10.727 12.977 -0.298 1.00 9.97 145 SER A O 1
ATOM 674 N N . LEU A 1 99 ? -9.561 11.797 1.188 1.00 8.75 146 LEU A N 1
ATOM 675 C CA . LEU A 1 99 ? -10.611 10.834 1.445 1.00 8.26 146 LEU A CA 1
ATOM 676 C C . LEU A 1 99 ? -11.726 11.452 2.242 1.00 8.63 146 LEU A C 1
ATOM 677 O O . LEU A 1 99 ? -12.890 11.230 1.931 1.00 8.38 146 LEU A O 1
ATOM 682 N N . TYR A 1 100 ? -11.426 12.241 3.265 1.00 8.70 147 TYR A N 1
ATOM 683 C CA . TYR A 1 100 ? -12.478 12.981 3.952 1.00 8.83 147 TYR A CA 1
ATOM 684 C C . TYR A 1 100 ? -13.265 13.856 2.984 1.00 8.64 147 TYR A C 1
ATOM 685 O O . TYR A 1 100 ? -14.489 13.902 3.051 1.00 8.14 147 TYR A O 1
ATOM 694 N N . ALA A 1 101 ? -12.588 14.553 2.078 1.00 8.36 148 ALA A N 1
ATOM 695 C CA . ALA A 1 101 ? -13.255 15.473 1.161 1.00 8.41 148 ALA A CA 1
ATOM 696 C C . ALA A 1 101 ? -14.236 14.712 0.265 1.00 7.54 148 ALA A C 1
ATOM 697 O O . ALA A 1 101 ? -15.361 15.147 0.052 1.00 7.32 148 ALA A O 1
ATOM 699 N N . ILE A 1 102 ? -13.795 13.594 -0.316 1.00 7.38 149 ILE A N 1
ATOM 700 C CA . ILE A 1 102 ? -14.687 12.775 -1.134 1.00 7.21 149 ILE A CA 1
ATOM 701 C C . ILE A 1 102 ? -15.955 12.430 -0.347 1.00 6.11 149 ILE A C 1
ATOM 702 O O . ILE A 1 102 ? -17.057 12.497 -0.868 1.00 6.54 149 ILE A O 1
ATOM 707 N N . GLY A 1 103 ? -15.780 12.034 0.901 1.00 6.85 150 GLY A N 1
ATOM 708 C CA . GLY A 1 103 ? -16.901 11.626 1.735 1.00 6.83 150 GLY A CA 1
ATOM 709 C C . GLY A 1 103 ? -17.786 12.770 2.159 1.00 7.05 150 GLY A C 1
ATOM 710 O O . GLY A 1 103 ? -19.002 12.635 2.161 1.00 6.59 150 GLY A O 1
ATOM 711 N N . PHE A 1 104 ? -17.196 13.915 2.504 1.00 7.27 151 PHE A N 1
ATOM 712 C CA . PHE A 1 104 ? -18.000 15.061 2.845 1.00 7.18 151 PHE A CA 1
ATOM 713 C C . PHE A 1 104 ? -18.855 15.497 1.669 1.00 7.13 151 PHE A C 1
ATOM 714 O O . PHE A 1 104 ? -20.016 15.908 1.849 1.00 7.45 151 PHE A O 1
ATOM 722 N N . LEU A 1 105 ? -18.305 15.423 0.464 1.00 6.62 152 LEU A N 1
ATOM 723 C CA . LEU A 1 105 ? -19.055 15.785 -0.703 1.00 6.44 152 LEU A CA 1
ATOM 724 C C . LEU A 1 105 ? -20.178 14.773 -0.956 1.00 6.24 152 LEU A C 1
ATOM 725 O O . LEU A 1 105 ? -21.305 15.176 -1.270 1.00 6.67 152 LEU A O 1
ATOM 730 N N . TYR A 1 106 ? -19.893 13.491 -0.772 1.00 5.98 153 TYR A N 1
ATOM 731 C CA . TYR A 1 106 ? -20.908 12.464 -0.867 1.00 6.35 153 TYR A CA 1
ATOM 732 C C . TYR A 1 106 ? -22.064 12.801 0.051 1.00 5.81 153 TYR A C 1
ATOM 733 O O . TYR A 1 106 ? -23.230 12.684 -0.310 1.00 6.51 153 TYR A O 1
ATOM 742 N N . LEU A 1 107 ? -21.756 13.174 1.286 1.00 6.71 154 LEU A N 1
ATOM 743 C CA . LEU A 1 107 ? -22.815 13.433 2.260 1.00 7.00 154 LEU A CA 1
ATOM 744 C C . LEU A 1 107 ? -23.673 14.646 1.896 1.00 7.42 154 LEU A C 1
ATOM 745 O O . LEU A 1 107 ? -24.899 14.616 2.061 1.00 7.90 154 LEU A O 1
ATOM 750 N N . GLU A 1 108 ? -23.049 15.706 1.410 1.00 7.38 155 GLU A N 1
ATOM 751 C CA . GLU A 1 108 ? -23.822 16.864 0.931 1.00 7.21 155 GLU A CA 1
ATOM 752 C C . GLU A 1 108 ? -24.700 16.466 -0.256 1.00 6.55 155 GLU A C 1
ATOM 753 O O . GLU A 1 108 ? -25.876 16.847 -0.333 1.00 7.04 155 GLU A O 1
ATOM 759 N N . ASN A 1 109 ? -24.132 15.695 -1.177 1.00 7.01 156 ASN A N 1
ATOM 760 C CA . ASN A 1 109 ? -24.892 15.270 -2.341 1.00 6.92 156 ASN A CA 1
ATOM 761 C C . ASN A 1 109 ? -26.001 14.319 -2.002 1.00 6.51 156 ASN A C 1
ATOM 762 O O . ASN A 1 109 ? -27.074 14.379 -2.630 1.00 7.65 156 ASN A O 1
ATOM 767 N N . LYS A 1 110 ? -25.810 13.460 -0.999 1.00 6.81 157 LYS A N 1
ATOM 768 C CA . LYS A 1 110 ? -26.869 12.546 -0.591 1.00 7.27 157 LYS A CA 1
ATOM 769 C C . LYS A 1 110 ? -28.063 13.351 -0.089 1.00 8.46 157 LYS A C 1
ATOM 770 O O . LYS A 1 110 ? -29.212 13.060 -0.426 1.00 8.83 157 LYS A O 1
ATOM 776 N N . ARG A 1 111 ? -27.804 14.381 0.709 1.00 8.88 158 ARG A N 1
ATOM 777 C CA . ARG A 1 111 ? -28.856 15.236 1.213 1.00 9.04 158 ARG A CA 1
ATOM 778 C C . ARG A 1 111 ? -29.591 15.963 0.094 1.00 8.40 158 ARG A C 1
ATOM 779 O O . ARG A 1 111 ? -30.824 16.058 0.075 1.00 9.74 158 ARG A O 1
ATOM 787 N N . ALA A 1 112 ? -28.848 16.453 -0.886 1.00 8.31 159 ALA A N 1
ATOM 788 C CA . ALA A 1 112 ? -29.424 17.169 -2.010 1.00 7.98 159 ALA A CA 1
ATOM 789 C C . ALA A 1 112 ? -30.283 16.235 -2.849 1.00 8.13 159 ALA A C 1
ATOM 790 O O . ALA A 1 112 ? -31.431 16.555 -3.177 1.00 9.19 159 ALA A O 1
ATOM 792 N N . TYR A 1 113 ? -29.757 15.058 -3.144 1.00 7.89 160 TYR A N 1
ATOM 793 C CA . TYR A 1 113 ? -30.462 14.090 -3.941 1.00 8.43 160 TYR A CA 1
ATOM 794 C C . TYR A 1 113 ? -31.748 13.643 -3.249 1.00 8.22 160 TYR A C 1
ATOM 795 O O . TYR A 1 113 ? -32.819 13.584 -3.867 1.00 9.02 160 TYR A O 1
ATOM 804 N N . GLU A 1 114 ? -31.665 13.371 -1.955 1.00 8.94 161 GLU A N 1
ATOM 805 C CA . GLU A 1 114 ? -32.810 12.840 -1.246 1.00 12.03 161 GLU A CA 1
ATOM 806 C C . GLU A 1 114 ? -33.925 13.875 -1.138 1.00 12.20 161 GLU A C 1
ATOM 807 O O . GLU A 1 114 ? -35.122 13.512 -1.130 1.00 15.41 161 GLU A O 1
ATOM 813 N N . ALA A 1 115 ? -33.583 15.158 -1.123 1.00 11.00 162 ALA A N 1
ATOM 814 C CA . ALA A 1 115 ? -34.583 16.212 -1.165 1.00 13.91 162 ALA A CA 1
ATOM 815 C C . ALA A 1 115 ? -35.180 16.411 -2.564 1.00 14.39 162 ALA A C 1
ATOM 816 O O . ALA A 1 115 ? -36.383 16.679 -2.689 1.00 14.95 162 ALA A O 1
ATOM 818 N N . SER A 1 116 ? -34.383 16.284 -3.618 1.00 11.09 163 SER A N 1
ATOM 819 C CA . SER A 1 116 ? -34.827 16.466 -4.987 1.00 12.51 163 SER A CA 1
ATOM 820 C C . SER A 1 116 ? -35.609 15.271 -5.514 1.00 10.74 163 SER A C 1
ATOM 821 O O . SER A 1 116 ? -36.496 15.443 -6.354 1.00 12.93 163 SER A O 1
ATOM 824 N N . PHE A 1 117 ? -35.283 14.075 -5.056 1.00 10.38 164 PHE A N 1
ATOM 825 C CA . PHE A 1 117 ? -35.804 12.832 -5.612 1.00 10.42 164 PHE A CA 1
ATOM 826 C C . PHE A 1 117 ? -36.299 11.928 -4.501 1.00 9.79 164 PHE A C 1
ATOM 827 O O . PHE A 1 117 ? -35.750 10.892 -4.237 1.00 11.27 164 PHE A O 1
ATOM 835 N N . LYS A 1 118 ? -37.398 12.340 -3.869 1.00 11.38 165 LYS A N 1
ATOM 836 C CA . LYS A 1 118 ? -37.940 11.635 -2.727 1.00 12.01 165 LYS A CA 1
ATOM 837 C C . LYS A 1 118 ? -38.388 10.232 -3.105 1.00 10.62 165 LYS A C 1
ATOM 838 O O . LYS A 1 118 ? -39.005 10.042 -4.165 1.00 11.38 165 LYS A O 1
ATOM 844 N N . GLY A 1 119 ? -38.081 9.281 -2.236 1.00 13.87 166 GLY A N 1
ATOM 845 C CA . GLY A 1 119 ? -38.444 7.905 -2.416 1.00 14.01 166 GLY A CA 1
ATOM 846 C C . GLY A 1 119 ? -37.495 7.079 -3.252 1.00 13.21 166 GLY A C 1
ATOM 847 O O . GLY A 1 119 ? -37.782 5.945 -3.584 1.00 15.65 166 GLY A O 1
ATOM 848 N N . ARG A 1 120 ? -36.333 7.648 -3.586 1.00 10.06 167 ARG A N 1
ATOM 849 C CA . ARG A 1 120 ? -35.338 6.957 -4.409 1.00 9.86 167 ARG A CA 1
ATOM 850 C C . ARG A 1 120 ? -34.018 6.778 -3.672 1.00 11.34 167 ARG A C 1
ATOM 851 O O . ARG A 1 120 ? -33.678 7.529 -2.765 1.00 11.98 167 ARG A O 1
ATOM 859 N N . VAL A 1 121 ? -33.266 5.772 -4.088 1.00 10.10 168 VAL A N 1
ATOM 860 C CA . VAL A 1 121 ? -31.978 5.442 -3.462 1.00 10.27 168 VAL A CA 1
ATOM 861 C C . VAL A 1 121 ? -30.813 6.230 -4.071 1.00 7.37 168 VAL A C 1
ATOM 862 O O . VAL A 1 121 ? -30.634 6.250 -5.264 1.00 8.40 168 VAL A O 1
ATOM 866 N N . PHE A 1 122 ? -30.011 6.838 -3.205 1.00 8.38 169 PHE A N 1
ATOM 867 C CA . PHE A 1 122 ? -28.772 7.497 -3.617 1.00 6.48 169 PHE A CA 1
ATOM 868 C C . PHE A 1 122 ? -27.725 6.404 -3.851 1.00 6.28 169 PHE A C 1
ATOM 869 O O . PHE A 1 122 ? -26.995 5.995 -2.924 1.00 7.42 169 PHE A O 1
ATOM 877 N N . THR A 1 123 ? -27.680 5.884 -5.056 1.00 6.42 170 THR A N 1
ATOM 878 C CA . THR A 1 123 ? -26.780 4.793 -5.385 1.00 6.49 170 THR A CA 1
ATOM 879 C C . THR A 1 123 ? -25.356 5.306 -5.571 1.00 6.26 170 THR A C 1
ATOM 880 O O . THR A 1 123 ? -25.119 6.513 -5.728 1.00 6.13 170 THR A O 1
ATOM 884 N N . HIS A 1 124 ? -24.389 4.405 -5.611 1.00 5.77 171 HIS A N 1
ATOM 885 C CA . HIS A 1 124 ? -23.020 4.813 -5.893 1.00 5.82 171 HIS A CA 1
ATOM 886 C C . HIS A 1 124 ? -22.902 5.490 -7.219 1.00 5.45 171 HIS A C 1
ATOM 887 O O . HIS A 1 124 ? -22.158 6.454 -7.383 1.00 6.23 171 HIS A O 1
ATOM 894 N N . GLU A 1 125 ? -23.600 4.961 -8.213 1.00 6.24 172 GLU A N 1
ATOM 895 C CA A GLU A 1 125 ? -23.618 5.535 -9.553 0.52 7.19 172 GLU A CA 1
ATOM 896 C CA B GLU A 1 125 ? -23.565 5.561 -9.528 0.48 5.74 172 GLU A CA 1
ATOM 897 C C . GLU A 1 125 ? -24.096 6.979 -9.521 1.00 6.47 172 GLU A C 1
ATOM 898 O O . GLU A 1 125 ? -23.512 7.867 -10.165 1.00 6.65 172 GLU A O 1
ATOM 909 N N . ILE A 1 126 ? -25.183 7.230 -8.816 1.00 6.30 173 ILE A N 1
ATOM 910 C CA . ILE A 1 126 ? -25.727 8.583 -8.713 1.00 5.71 173 ILE A CA 1
ATOM 911 C C . ILE A 1 126 ? -24.782 9.484 -7.923 1.00 5.94 173 ILE A C 1
ATOM 912 O O . ILE A 1 126 ? -24.552 10.624 -8.273 1.00 5.66 173 ILE A O 1
ATOM 917 N N . ALA A 1 127 ? -24.203 8.951 -6.845 1.00 5.37 174 ALA A N 1
ATOM 918 C CA . ALA A 1 127 ? -23.264 9.714 -6.062 1.00 5.56 174 ALA A CA 1
ATOM 919 C C . ALA A 1 127 ? -22.083 10.151 -6.901 1.00 5.46 174 ALA A C 1
ATOM 920 O O . ALA A 1 127 ? -21.608 11.282 -6.784 1.00 6.11 174 ALA A O 1
ATOM 922 N N . TYR A 1 128 ? -21.584 9.275 -7.753 1.00 5.63 175 TYR A N 1
ATOM 923 C CA . TYR A 1 128 ? -20.485 9.628 -8.626 1.00 6.57 175 TYR A CA 1
ATOM 924 C C . TYR A 1 128 ? -20.915 10.647 -9.684 1.00 5.88 175 TYR A C 1
ATOM 925 O O . TYR A 1 128 ? -20.159 11.563 -10.011 1.00 6.72 175 TYR A O 1
ATOM 934 N N . LEU A 1 129 ? -22.108 10.512 -10.252 1.00 6.15 176 LEU A N 1
ATOM 935 C CA . LEU A 1 129 ? -22.653 11.505 -11.174 1.00 6.68 176 LEU A CA 1
ATOM 936 C C . LEU A 1 129 ? -22.637 12.880 -10.486 1.00 5.52 176 LEU A C 1
ATOM 937 O O . LEU A 1 129 ? -22.202 13.874 -11.086 1.00 6.81 176 LEU A O 1
ATOM 942 N N . TYR A 1 130 ? -23.114 12.966 -9.243 1.00 5.33 177 TYR A N 1
ATOM 943 C CA . TYR A 1 130 ? -23.078 14.206 -8.523 1.00 5.46 177 TYR A CA 1
ATOM 944 C C . TYR A 1 130 ? -21.656 14.687 -8.290 1.00 6.14 177 TYR A C 1
ATOM 945 O O . TYR A 1 130 ? -21.366 15.874 -8.440 1.00 5.73 177 TYR A O 1
ATOM 954 N N . HIS A 1 131 ? -20.755 13.792 -7.927 1.00 5.25 178 HIS A N 1
ATOM 955 C CA . HIS A 1 131 ? -19.338 14.163 -7.733 1.00 5.73 178 HIS A CA 1
ATOM 956 C C . HIS A 1 131 ? -18.738 14.768 -8.984 1.00 5.89 178 HIS A C 1
ATOM 957 O O . HIS A 1 131 ? -18.081 15.813 -8.953 1.00 6.72 178 HIS A O 1
ATOM 964 N N . ASN A 1 132 ? -18.927 14.084 -10.100 1.00 6.00 179 ASN A N 1
ATOM 965 C CA . ASN A 1 132 ? -18.309 14.459 -11.348 1.00 7.17 179 ASN A CA 1
ATOM 966 C C . ASN A 1 132 ? -18.935 15.670 -12.000 1.00 6.95 179 ASN A C 1
ATOM 967 O O . ASN A 1 132 ? -18.225 16.538 -12.469 1.00 9.77 179 ASN A O 1
ATOM 972 N N . GLN A 1 133 ? -20.251 15.757 -12.015 1.00 7.10 180 GLN A N 1
ATOM 973 C CA . GLN A 1 133 ? -20.935 16.837 -12.722 1.00 7.51 180 GLN A CA 1
ATOM 974 C C . GLN A 1 133 ? -21.171 18.027 -11.821 1.00 7.78 180 GLN A C 1
ATOM 975 O O . GLN A 1 133 ? -21.471 19.118 -12.320 1.00 8.28 180 GLN A O 1
ATOM 981 N N . GLY A 1 134 ? -21.096 17.825 -10.503 1.00 7.11 181 GLY A N 1
ATOM 982 C CA . GLY A 1 134 ? -21.587 18.796 -9.544 1.00 5.99 181 GLY A CA 1
ATOM 983 C C . GLY A 1 134 ? -23.071 18.657 -9.342 1.00 6.27 181 GLY A C 1
ATOM 984 O O . GLY A 1 134 ? -23.783 18.164 -10.209 1.00 6.87 181 GLY A O 1
ATOM 985 N N . ALA A 1 135 ? -23.563 19.052 -8.169 1.00 6.64 182 ALA A N 1
ATOM 986 C CA . ALA A 1 135 ? -24.953 18.803 -7.840 1.00 7.41 182 ALA A CA 1
ATOM 987 C C . ALA A 1 135 ? -25.946 19.521 -8.731 1.00 8.86 182 ALA A C 1
ATOM 988 O O . ALA A 1 135 ? -26.974 18.914 -9.093 1.00 8.95 182 ALA A O 1
ATOM 990 N N . PRO A 1 136 ? -25.731 20.797 -9.058 1.00 8.51 183 PRO A N 1
ATOM 991 C CA . PRO A 1 136 ? -26.711 21.451 -9.927 1.00 9.58 183 PRO A CA 1
ATOM 992 C C . PRO A 1 136 ? -26.830 20.758 -11.272 1.00 10.17 183 PRO A C 1
ATOM 993 O O . PRO A 1 136 ? -27.960 20.472 -11.734 1.00 10.73 183 PRO A O 1
ATOM 997 N N . ALA A 1 137 ? -25.720 20.424 -11.914 1.00 9.04 184 ALA A N 1
ATOM 998 C CA . ALA A 1 137 ? -25.798 19.754 -13.201 1.00 9.81 184 ALA A CA 1
ATOM 999 C C . ALA A 1 137 ? -26.335 18.338 -13.086 1.00 9.83 184 ALA A C 1
ATOM 1000 O O . ALA A 1 137 ? -27.092 17.876 -13.956 1.00 9.36 184 ALA A O 1
ATOM 1002 N N . ALA A 1 138 ? -25.953 17.613 -12.048 1.00 8.01 185 ALA A N 1
ATOM 1003 C CA . ALA A 1 138 ? -26.411 16.235 -11.905 1.00 7.44 185 ALA A CA 1
ATOM 1004 C C . ALA A 1 138 ? -27.923 16.202 -11.711 1.00 7.98 185 ALA A C 1
ATOM 1005 O O . ALA A 1 138 ? -28.597 15.330 -12.262 1.00 7.90 185 ALA A O 1
ATOM 1007 N N . GLU A 1 139 ? -28.483 17.132 -10.933 1.00 8.32 186 GLU A N 1
ATOM 1008 C CA . GLU A 1 139 ? -29.920 17.178 -10.708 1.00 8.78 186 GLU A CA 1
ATOM 1009 C C . GLU A 1 139 ? -30.631 17.381 -12.040 1.00 10.95 186 GLU A C 1
ATOM 1010 O O . GLU A 1 139 ? -31.661 16.745 -12.298 1.00 11.33 186 GLU A O 1
ATOM 1016 N N . GLN A 1 140 ? -30.120 18.286 -12.855 1.00 10.97 187 GLN A N 1
ATOM 1017 C CA . GLN A 1 140 ? -30.749 18.548 -14.153 1.00 12.80 187 GLN A CA 1
ATOM 1018 C C . GLN A 1 140 ? -30.625 17.336 -15.074 1.00 11.05 187 GLN A C 1
ATOM 1019 O O . GLN A 1 140 ? -31.571 17.019 -15.811 1.00 12.01 187 GLN A O 1
ATOM 1025 N N . TYR A 1 141 ? -29.486 16.654 -15.065 1.00 10.24 188 TYR A N 1
ATOM 1026 C CA . TYR A 1 141 ? -29.288 15.445 -15.843 1.00 9.96 188 TYR A CA 1
ATOM 1027 C C . TYR A 1 141 ? -30.337 14.405 -15.480 1.00 10.85 188 TYR A C 1
ATOM 1028 O O . TYR A 1 141 ? -30.960 13.795 -16.355 1.00 11.93 188 TYR A O 1
ATOM 1037 N N . LEU A 1 142 ? -30.556 14.183 -14.186 1.00 8.80 189 LEU A N 1
ATOM 1038 C CA . LEU A 1 142 ? -31.523 13.188 -13.749 1.00 10.16 189 LEU A CA 1
ATOM 1039 C C . LEU A 1 142 ? -32.960 13.609 -14.062 1.00 11.00 189 LEU A C 1
ATOM 1040 O O . LEU A 1 142 ? -33.764 12.784 -14.524 1.00 11.28 189 LEU A O 1
ATOM 1045 N N . THR A 1 143 ? -33.280 14.870 -13.825 1.00 10.64 190 THR A N 1
ATOM 1046 C CA . THR A 1 143 ? -34.640 15.353 -14.052 1.00 12.83 190 THR A CA 1
ATOM 1047 C C . THR A 1 143 ? -34.992 15.282 -15.531 1.00 14.42 190 THR A C 1
ATOM 1048 O O . THR A 1 143 ? -36.154 14.998 -15.877 1.00 16.28 190 THR A O 1
ATOM 1052 N N . SER A 1 144 ? -33.989 15.471 -16.392 1.00 12.22 191 SER A N 1
ATOM 1053 C CA A SER A 1 144 ? -34.151 15.404 -17.844 0.40 12.53 191 SER A CA 1
ATOM 1054 C CA B SER A 1 144 ? -34.172 15.410 -17.842 0.60 13.34 191 SER A CA 1
ATOM 1055 C C . SER A 1 144 ? -34.205 13.977 -18.397 1.00 13.87 191 SER A C 1
ATOM 1056 O O . SER A 1 144 ? -34.291 13.769 -19.619 1.00 15.36 191 SER A O 1
ATOM 1061 N N . GLY A 1 145 ? -34.149 12.991 -17.514 1.00 12.44 192 GLY A N 1
ATOM 1062 C CA . GLY A 1 145 ? -34.301 11.589 -17.872 1.00 12.58 192 GLY A CA 1
ATOM 1063 C C . GLY A 1 145 ? -33.080 10.947 -18.500 1.00 15.13 192 GLY A C 1
ATOM 1064 O O . GLY A 1 145 ? -33.198 9.882 -19.130 1.00 15.21 192 GLY A O 1
ATOM 1065 N N . ARG A 1 146 ? -31.894 11.518 -18.289 1.00 14.44 193 ARG A N 1
ATOM 1066 C CA . ARG A 1 146 ? -30.700 11.017 -18.988 1.00 16.57 193 ARG A CA 1
ATOM 1067 C C . ARG A 1 146 ? -30.046 9.774 -18.396 1.00 21.74 193 ARG A C 1
ATOM 1068 O O . ARG A 1 146 ? -29.203 9.159 -19.054 1.00 25.19 193 ARG A O 1
ATOM 1076 N N . LEU A 1 147 ? -30.396 9.395 -17.171 1.00 18.53 194 LEU A N 1
ATOM 1077 C CA . LEU A 1 147 ? -29.830 8.170 -16.605 1.00 19.36 194 LEU A CA 1
ATOM 1078 C C . LEU A 1 147 ? -30.724 6.999 -16.948 1.00 21.32 194 LEU A C 1
ATOM 1079 O O . LEU A 1 147 ? -31.920 7.020 -16.655 1.00 22.26 194 LEU A O 1
ATOM 1084 N N . VAL A 1 148 ? -30.145 5.970 -17.559 1.00 23.38 195 VAL A N 1
ATOM 1085 C CA . VAL A 1 148 ? -30.884 4.737 -17.851 1.00 33.35 195 VAL A CA 1
ATOM 1086 C C . VAL A 1 148 ? -30.875 3.794 -16.644 1.00 32.47 195 VAL A C 1
ATOM 1087 O O . VAL A 1 148 ? -29.828 3.583 -16.010 1.00 34.70 195 VAL A O 1
ATOM 1091 N N . TYR A 1 149 ? -32.009 3.188 -16.359 1.00 29.91 196 TYR A N 1
ATOM 1092 C CA . TYR A 1 149 ? -32.176 2.351 -15.181 1.00 31.07 196 TYR A CA 1
ATOM 1093 C C . TYR A 1 149 ? -32.571 0.941 -15.656 1.00 43.44 196 TYR A C 1
ATOM 1094 O O . TYR A 1 149 ? -33.244 0.834 -16.638 1.00 45.34 196 TYR A O 1
ATOM 1103 N N . PRO A 1 150 ? -32.185 -0.114 -14.927 1.00 49.47 197 PRO A N 1
ATOM 1104 C CA . PRO A 1 150 ? -32.441 -1.505 -15.345 1.00 46.34 197 PRO A CA 1
ATOM 1105 C C . PRO A 1 150 ? -33.927 -1.862 -15.364 1.00 57.98 197 PRO A C 1
ATOM 1106 O O . PRO A 1 150 ? -34.587 -1.812 -14.322 1.00 75.92 197 PRO A O 1
ATOM 1110 N N . SER B 1 14 ? 12.247 21.619 -26.492 1.00 35.14 61 SER B N 1
ATOM 1111 C CA . SER B 1 14 ? 12.246 20.682 -25.328 1.00 26.16 61 SER B CA 1
ATOM 1112 C C . SER B 1 14 ? 11.066 19.722 -25.411 1.00 22.15 61 SER B C 1
ATOM 1113 O O . SER B 1 14 ? 10.044 20.026 -26.036 1.00 18.29 61 SER B O 1
ATOM 1116 N N . ARG B 1 15 ? 11.229 18.556 -24.797 1.00 20.60 62 ARG B N 1
ATOM 1117 C CA . ARG B 1 15 ? 10.236 17.491 -24.862 1.00 15.92 62 ARG B CA 1
ATOM 1118 C C . ARG B 1 15 ? 9.864 16.944 -23.493 1.00 15.63 62 ARG B C 1
ATOM 1119 O O . ARG B 1 15 ? 10.633 17.011 -22.532 1.00 18.43 62 ARG B O 1
ATOM 1127 N N . VAL B 1 16 ? 8.657 16.409 -23.416 1.00 13.10 63 VAL B N 1
ATOM 1128 C CA . VAL B 1 16 ? 8.227 15.619 -22.274 1.00 12.83 63 VAL B CA 1
ATOM 1129 C C . VAL B 1 16 ? 7.893 14.228 -22.796 1.00 11.31 63 VAL B C 1
ATOM 1130 O O . VAL B 1 16 ? 7.445 14.070 -23.933 1.00 12.45 63 VAL B O 1
ATOM 1134 N N . ARG B 1 17 ? 8.097 13.236 -21.956 1.00 10.99 64 ARG B N 1
ATOM 1135 C CA . ARG B 1 17 ? 7.865 11.848 -22.276 1.00 10.10 64 ARG B CA 1
ATOM 1136 C C . ARG B 1 17 ? 6.759 11.299 -21.405 1.00 10.28 64 ARG B C 1
ATOM 1137 O O . ARG B 1 17 ? 6.774 11.502 -20.173 1.00 11.02 64 ARG B O 1
ATOM 1145 N N . PHE B 1 18 ? 5.820 10.574 -21.993 1.00 9.71 65 PHE B N 1
ATOM 1146 C CA . PHE B 1 18 ? 4.746 9.910 -21.283 1.00 9.71 65 PHE B CA 1
ATOM 1147 C C . PHE B 1 18 ? 4.797 8.427 -21.599 1.00 11.44 65 PHE B C 1
ATOM 1148 O O . PHE B 1 18 ? 5.033 8.053 -22.746 1.00 12.20 65 PHE B O 1
ATOM 1156 N N . THR B 1 19 ? 4.546 7.584 -20.610 1.00 10.80 66 THR B N 1
ATOM 1157 C CA . THR B 1 19 ? 4.545 6.157 -20.822 1.00 10.05 66 THR B CA 1
ATOM 1158 C C . THR B 1 19 ? 3.234 5.684 -21.433 1.00 9.87 66 THR B C 1
ATOM 1159 O O . THR B 1 19 ? 2.195 6.302 -21.314 1.00 9.93 66 THR B O 1
ATOM 1163 N N . THR B 1 20 ? 3.293 4.539 -22.060 1.00 10.01 67 THR B N 1
ATOM 1164 C CA . THR B 1 20 ? 2.110 3.908 -22.598 1.00 10.76 67 THR B CA 1
ATOM 1165 C C . THR B 1 20 ? 1.027 3.739 -21.532 1.00 9.92 67 THR B C 1
ATOM 1166 O O . THR B 1 20 ? -0.144 4.033 -21.774 1.00 10.43 67 THR B O 1
ATOM 1170 N N . ALA B 1 21 ? 1.420 3.282 -20.337 1.00 9.94 68 ALA B N 1
ATOM 1171 C CA . ALA B 1 21 ? 0.437 3.088 -19.293 1.00 11.30 68 ALA B CA 1
ATOM 1172 C C . ALA B 1 21 ? -0.232 4.377 -18.851 1.00 9.19 68 ALA B C 1
ATOM 1173 O O . ALA B 1 21 ? -1.441 4.381 -18.602 1.00 11.35 68 ALA B O 1
ATOM 1175 N N . GLU B 1 22 ? 0.548 5.448 -18.725 1.00 9.90 69 GLU B N 1
ATOM 1176 C CA . GLU B 1 22 ? 0.010 6.738 -18.292 1.00 11.08 69 GLU B CA 1
ATOM 1177 C C . GLU B 1 22 ? -1.011 7.248 -19.304 1.00 9.79 69 GLU B C 1
ATOM 1178 O O . GLU B 1 22 ? -2.073 7.739 -18.971 1.00 9.51 69 GLU B O 1
ATOM 1184 N N . VAL B 1 23 ? -0.624 7.178 -20.571 1.00 9.31 70 VAL B N 1
ATOM 1185 C CA . VAL B 1 23 ? -1.474 7.645 -21.654 1.00 8.18 70 VAL B CA 1
ATOM 1186 C C . VAL B 1 23 ? -2.719 6.804 -21.758 1.00 7.61 70 VAL B C 1
ATOM 1187 O O . VAL B 1 23 ? -3.835 7.324 -21.855 1.00 8.38 70 VAL B O 1
ATOM 1191 N N . ASP B 1 24 ? -2.544 5.490 -21.702 1.00 8.17 71 ASP B N 1
ATOM 1192 C CA . ASP B 1 24 ? -3.708 4.633 -21.810 1.00 9.96 71 ASP B CA 1
ATOM 1193 C C . ASP B 1 24 ? -4.740 4.906 -20.716 1.00 10.90 71 ASP B C 1
ATOM 1194 O O . ASP B 1 24 ? -5.963 4.939 -20.952 1.00 10.08 71 ASP B O 1
ATOM 1199 N N . SER B 1 25 ? -4.247 5.090 -19.483 1.00 9.80 72 SER B N 1
ATOM 1200 C CA . SER B 1 25 ? -5.133 5.358 -18.360 1.00 8.71 72 SER B CA 1
ATOM 1201 C C . SER B 1 25 ? -5.861 6.674 -18.513 1.00 9.13 72 SER B C 1
ATOM 1202 O O . SER B 1 25 ? -7.075 6.758 -18.307 1.00 9.00 72 SER B O 1
ATOM 1205 N N . ALA B 1 26 ? -5.115 7.727 -18.833 1.00 8.44 73 ALA B N 1
ATOM 1206 C CA . ALA B 1 26 ? -5.721 9.051 -18.932 1.00 8.93 73 ALA B CA 1
ATOM 1207 C C . ALA B 1 26 ? -6.691 9.099 -20.114 1.00 7.84 73 ALA B C 1
ATOM 1208 O O . ALA B 1 26 ? -7.755 9.677 -20.002 1.00 9.03 73 ALA B O 1
ATOM 1210 N N . VAL B 1 27 ? -6.327 8.459 -21.238 1.00 8.08 74 VAL B N 1
ATOM 1211 C CA . VAL B 1 27 ? -7.220 8.415 -22.398 1.00 7.70 74 VAL B CA 1
ATOM 1212 C C . VAL B 1 27 ? -8.500 7.686 -22.013 1.00 8.10 74 VAL B C 1
ATOM 1213 O O . VAL B 1 27 ? -9.606 8.144 -22.333 1.00 9.17 74 VAL B O 1
ATOM 1217 N N . ALA B 1 28 ? -8.391 6.550 -21.313 1.00 8.76 75 ALA B N 1
ATOM 1218 C CA . ALA B 1 28 ? -9.603 5.812 -20.953 1.00 10.57 75 ALA B CA 1
ATOM 1219 C C . ALA B 1 28 ? -10.536 6.667 -20.105 1.00 10.45 75 ALA B C 1
ATOM 1220 O O . ALA B 1 28 ? -11.731 6.690 -20.343 1.00 12.71 75 ALA B O 1
ATOM 1222 N N . ARG B 1 29 ? -9.993 7.352 -19.089 1.00 10.15 76 ARG B N 1
ATOM 1223 C CA . ARG B 1 29 ? -10.785 8.148 -18.175 1.00 10.52 76 ARG B CA 1
ATOM 1224 C C . ARG B 1 29 ? -11.412 9.322 -18.864 1.00 11.02 76 ARG B C 1
ATOM 1225 O O . ARG B 1 29 ? -12.613 9.567 -18.727 1.00 11.23 76 ARG B O 1
ATOM 1233 N N . ILE B 1 30 ? -10.587 10.103 -19.571 1.00 11.00 77 ILE B N 1
ATOM 1234 C CA . ILE B 1 30 ? -11.057 11.347 -20.160 1.00 12.18 77 ILE B CA 1
ATOM 1235 C C . ILE B 1 30 ? -12.027 11.080 -21.285 1.00 10.63 77 ILE B C 1
ATOM 1236 O O . ILE B 1 30 ? -13.048 11.759 -21.416 1.00 12.15 77 ILE B O 1
ATOM 1241 N N . SER B 1 31 ? -11.723 10.078 -22.100 1.00 9.90 78 SER B N 1
ATOM 1242 C CA . SER B 1 31 ? -12.605 9.736 -23.216 1.00 11.25 78 SER B CA 1
ATOM 1243 C C . SER B 1 31 ? -14.020 9.421 -22.686 1.00 12.06 78 SER B C 1
ATOM 1244 O O . SER B 1 31 ? -15.039 9.847 -23.252 1.00 13.60 78 SER B O 1
ATOM 1247 N N . GLN B 1 32 ? -14.078 8.697 -21.577 1.00 11.07 79 GLN B N 1
ATOM 1248 C CA . GLN B 1 32 ? -15.357 8.390 -20.948 1.00 14.91 79 GLN B CA 1
ATOM 1249 C C . GLN B 1 32 ? -16.026 9.657 -20.407 1.00 13.07 79 GLN B C 1
ATOM 1250 O O . GLN B 1 32 ? -17.232 9.816 -20.562 1.00 18.49 79 GLN B O 1
ATOM 1256 N N . LYS B 1 33 ? -15.267 10.528 -19.743 1.00 13.50 80 LYS B N 1
ATOM 1257 C CA . LYS B 1 33 ? -15.833 11.750 -19.135 1.00 13.24 80 LYS B CA 1
ATOM 1258 C C . LYS B 1 33 ? -16.468 12.710 -20.136 1.00 18.65 80 LYS B C 1
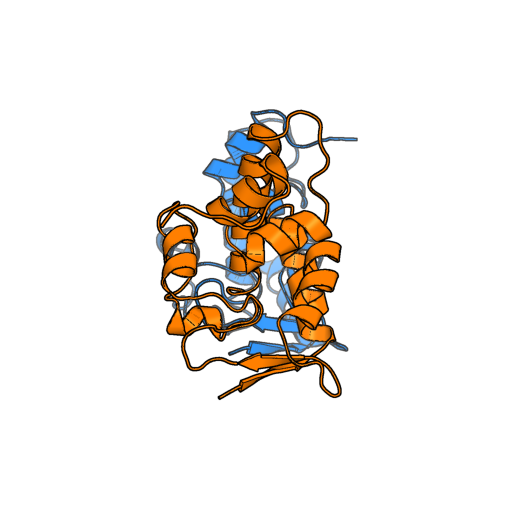ATOM 1259 O O . LYS B 1 33 ? -17.478 13.356 -19.809 1.00 19.63 80 LYS B O 1
ATOM 1265 N N . ILE B 1 34 ? -15.872 12.848 -21.330 1.00 13.55 81 ILE B N 1
ATOM 1266 C CA . ILE B 1 34 ? -16.342 13.829 -22.319 1.00 15.80 81 ILE B CA 1
ATOM 1267 C C . ILE B 1 34 ? -16.960 13.251 -23.585 1.00 13.16 81 I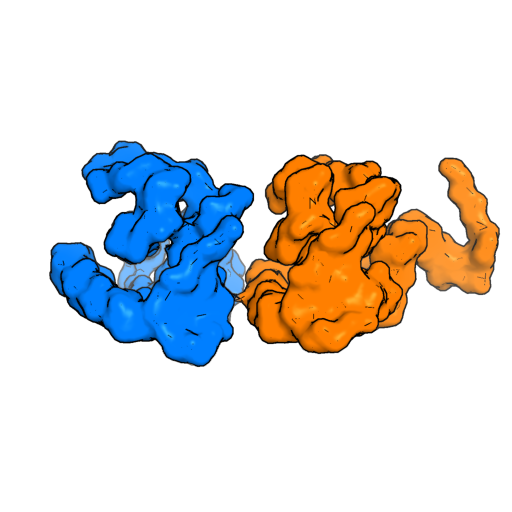LE B C 1
ATOM 1268 O O . ILE B 1 34 ? -17.401 13.986 -24.486 1.00 15.81 81 ILE B O 1
ATOM 1273 N N . GLY B 1 35 ? -17.012 11.934 -23.672 1.00 13.95 82 GLY B N 1
ATOM 1274 C CA . GLY B 1 35 ? -17.697 11.271 -24.761 1.00 11.63 82 GLY B CA 1
ATOM 1275 C C . GLY B 1 35 ? -17.009 11.350 -26.114 1.00 13.47 82 GLY B C 1
ATOM 1276 O O . GLY B 1 35 ? -17.634 11.605 -27.128 1.00 16.22 82 GLY B O 1
ATOM 1277 N N . VAL B 1 36 ? -15.697 11.161 -26.106 1.00 10.07 83 VAL B N 1
ATOM 1278 C CA . VAL B 1 36 ? -14.887 11.078 -27.300 1.00 9.39 83 VAL B CA 1
ATOM 1279 C C . VAL B 1 36 ? -14.316 9.672 -27.317 1.00 10.60 83 VAL B C 1
ATOM 1280 O O . VAL B 1 36 ? -13.876 9.191 -26.288 1.00 12.56 83 VAL B O 1
ATOM 1284 N N . PRO B 1 37 ? -14.304 9.003 -28.462 1.00 8.90 84 PRO B N 1
ATOM 1285 C CA . PRO B 1 37 ? -13.845 7.603 -28.434 1.00 9.04 84 PRO B CA 1
ATOM 1286 C C . PRO B 1 37 ? -12.356 7.470 -28.131 1.00 8.04 84 PRO B C 1
ATOM 1287 O O . PRO B 1 37 ? -11.548 8.179 -28.718 1.00 8.43 84 PRO B O 1
ATOM 1291 N N . ALA B 1 38 ? -11.987 6.518 -27.279 1.00 7.91 85 ALA B N 1
ATOM 1292 C CA . ALA B 1 38 ? -10.602 6.304 -26.946 1.00 7.57 85 ALA B CA 1
ATOM 1293 C C . ALA B 1 38 ? -9.790 5.990 -28.190 1.00 7.02 85 ALA B C 1
ATOM 1294 O O . ALA B 1 38 ? -8.643 6.377 -28.319 1.00 9.02 85 ALA B O 1
ATOM 1296 N N . SER B 1 39 ? -10.389 5.241 -29.099 1.00 8.02 86 SER B N 1
ATOM 1297 C CA . SER B 1 39 ? -9.732 4.866 -30.349 1.00 7.63 86 SER B CA 1
ATOM 1298 C C . SER B 1 39 ? -9.331 6.052 -31.221 1.00 7.74 86 SER B C 1
ATOM 1299 O O . SER B 1 39 ? -8.378 5.958 -31.978 1.00 9.02 86 SER B O 1
ATOM 1302 N N . TYR B 1 40 ? -10.017 7.185 -31.085 1.00 7.01 87 TYR B N 1
ATOM 1303 C CA . TYR B 1 40 ? -9.570 8.375 -31.784 1.00 8.09 87 TYR B CA 1
ATOM 1304 C C . TYR B 1 40 ? -8.233 8.877 -31.215 1.00 6.99 87 TYR B C 1
ATOM 1305 O O . TYR B 1 40 ? -7.324 9.182 -31.960 1.00 7.09 87 TYR B O 1
ATOM 1314 N N . TYR B 1 41 ? -8.122 8.943 -29.884 1.00 6.60 88 TYR B N 1
ATOM 1315 C CA . TYR B 1 41 ? -6.871 9.300 -29.267 1.00 6.81 88 TYR B CA 1
ATOM 1316 C C . TYR B 1 41 ? -5.760 8.344 -29.684 1.00 7.55 88 TYR B C 1
ATOM 1317 O O . TYR B 1 41 ? -4.621 8.752 -29.944 1.00 8.53 88 TYR B O 1
ATOM 1326 N N . GLN B 1 42 ? -6.074 7.056 -29.684 1.00 7.45 89 GLN B N 1
ATOM 1327 C CA . GLN B 1 42 ? -5.077 6.045 -30.022 1.00 10.10 89 GLN B CA 1
ATOM 1328 C C . GLN B 1 42 ? -4.559 6.223 -31.457 1.00 8.83 89 GLN B C 1
ATOM 1329 O O . GLN B 1 42 ? -3.412 5.871 -31.778 1.00 10.60 89 GLN B O 1
ATOM 1335 N N . PHE B 1 43 ? -5.407 6.739 -32.329 1.00 8.92 90 PHE B N 1
ATOM 1336 C CA . PHE B 1 43 ? -5.065 7.042 -33.708 1.00 8.05 90 PHE B CA 1
ATOM 1337 C C . PHE B 1 43 ? -4.229 8.316 -33.808 1.00 8.27 90 PHE B C 1
ATOM 1338 O O . PHE B 1 43 ? -3.188 8.344 -34.458 1.00 10.53 90 PHE B O 1
ATOM 1346 N N . LEU B 1 44 ? -4.678 9.384 -33.145 1.00 8.24 91 LEU B N 1
ATOM 1347 C CA . LEU B 1 44 ? -4.037 10.684 -33.267 1.00 9.13 91 LEU B CA 1
ATOM 1348 C C . LEU B 1 44 ? -2.672 10.747 -32.616 1.00 8.07 91 LEU B C 1
ATOM 1349 O O . LEU B 1 44 ? -1.753 11.377 -33.128 1.00 8.08 91 LEU B O 1
ATOM 1354 N N . ILE B 1 45 ? -2.531 10.171 -31.424 1.00 7.44 92 ILE B N 1
ATOM 1355 C CA . ILE B 1 45 ? -1.336 10.420 -30.623 1.00 8.18 92 ILE B CA 1
ATOM 1356 C C . ILE B 1 45 ? -0.032 10.001 -31.337 1.00 8.94 92 ILE B C 1
ATOM 1357 O O . ILE B 1 45 ? 0.927 10.778 -31.375 1.00 8.70 92 ILE B O 1
ATOM 1362 N N . PRO B 1 46 ? 0.025 8.792 -31.914 1.00 9.49 93 PRO B N 1
ATOM 1363 C CA . PRO B 1 46 ? 1.236 8.393 -32.617 1.00 9.64 93 PRO B CA 1
ATOM 1364 C C . PRO B 1 46 ? 1.507 9.195 -33.871 1.00 10.57 93 PRO B C 1
ATOM 1365 O O . PRO B 1 46 ? 2.662 9.232 -34.333 1.00 13.79 93 PRO B O 1
ATOM 1369 N N . ILE B 1 47 ? 0.491 9.798 -34.474 1.00 10.21 94 ILE B N 1
ATOM 1370 C CA . ILE B 1 47 ? 0.716 10.629 -35.652 1.00 10.65 94 ILE B CA 1
ATOM 1371 C C . ILE B 1 47 ? 1.344 11.954 -35.281 1.00 10.86 94 ILE B C 1
ATOM 1372 O O . ILE B 1 47 ? 2.308 12.395 -35.899 1.00 13.13 94 ILE B O 1
ATOM 1377 N N . GLU B 1 48 ? 0.814 12.598 -34.249 1.00 9.81 95 GLU B N 1
ATOM 1378 C CA . GLU B 1 48 ? 1.246 13.920 -33.838 1.00 12.11 95 GLU B CA 1
ATOM 1379 C C . GLU B 1 48 ? 2.563 13.947 -33.081 1.00 11.10 95 GLU B C 1
ATOM 1380 O O . GLU B 1 48 ? 3.218 14.989 -33.030 1.00 12.64 95 GLU B O 1
ATOM 1386 N N . ASN B 1 49 ? 2.959 12.815 -32.492 1.00 10.62 96 ASN B N 1
ATOM 1387 C CA . ASN B 1 49 ? 4.045 12.791 -31.512 1.00 11.31 96 ASN B CA 1
ATOM 1388 C C . ASN B 1 49 ? 5.112 11.791 -31.874 1.00 12.81 96 ASN B C 1
ATOM 1389 O O . ASN B 1 49 ? 4.980 11.054 -32.824 1.00 14.51 96 ASN B O 1
ATOM 1394 N N . PHE B 1 50 ? 6.203 11.805 -31.142 1.00 11.84 97 PHE B N 1
ATOM 1395 C CA . PHE B 1 50 ? 7.307 10.885 -31.375 1.00 12.89 97 PHE B CA 1
ATOM 1396 C C . PHE B 1 50 ? 7.053 9.586 -30.613 1.00 11.29 97 PHE B C 1
ATOM 1397 O O . PHE B 1 50 ? 6.908 9.562 -29.378 1.00 12.66 97 PHE B O 1
ATOM 1405 N N . VAL B 1 51 ? 6.967 8.495 -31.346 1.00 12.31 98 VAL B N 1
ATOM 1406 C CA . VAL B 1 51 ? 6.914 7.195 -30.741 1.00 11.32 98 VAL B CA 1
ATOM 1407 C C . VAL B 1 51 ? 8.319 6.836 -30.213 1.00 12.29 98 VAL B C 1
ATOM 1408 O O . VAL B 1 51 ? 9.281 6.880 -30.959 1.00 15.63 98 VAL B O 1
ATOM 1412 N N . VAL B 1 52 ? 8.444 6.487 -28.940 1.00 12.28 99 VAL B N 1
ATOM 1413 C CA . VAL B 1 52 ? 9.734 6.182 -28.352 1.00 13.15 99 VAL B CA 1
ATOM 1414 C C . VAL B 1 52 ? 9.583 4.957 -27.500 1.00 11.86 99 VAL B C 1
ATOM 1415 O O . VAL B 1 52 ? 8.479 4.496 -27.262 1.00 13.16 99 VAL B O 1
ATOM 1419 N N . ALA B 1 53 ? 10.708 4.422 -27.038 1.00 14.77 100 ALA B N 1
ATOM 1420 C CA . ALA B 1 53 ? 10.689 3.269 -26.169 1.00 14.27 100 ALA B CA 1
ATOM 1421 C C . ALA B 1 53 ? 9.813 3.548 -24.950 1.00 14.80 100 ALA B C 1
ATOM 1422 O O . ALA B 1 53 ? 10.024 4.505 -24.225 1.00 15.95 100 ALA B O 1
ATOM 1424 N N . GLY B 1 54 ? 8.832 2.693 -24.741 1.00 13.84 101 GLY B N 1
ATOM 1425 C CA . GLY B 1 54 ? 7.956 2.788 -23.598 1.00 15.25 101 GLY B CA 1
ATOM 1426 C C . GLY B 1 54 ? 6.842 3.829 -23.643 1.00 12.43 101 GLY B C 1
ATOM 1427 O O . GLY B 1 54 ? 6.105 3.949 -22.671 1.00 15.18 101 GLY B O 1
ATOM 1428 N N . GLY B 1 55 ? 6.693 4.571 -24.734 1.00 12.28 102 GLY B N 1
ATOM 1429 C CA . GLY B 1 55 ? 5.640 5.578 -24.802 1.00 10.05 102 GLY B CA 1
ATOM 1430 C C . GLY B 1 55 ? 5.826 6.578 -25.910 1.00 11.49 102 GLY B C 1
ATOM 1431 O O . GLY B 1 55 ? 6.060 6.215 -27.067 1.00 10.86 102 GLY B O 1
ATOM 1432 N N . PHE B 1 56 ? 5.659 7.842 -25.554 1.00 10.61 103 PHE B N 1
ATOM 1433 C CA . PHE B 1 56 ? 5.645 8.922 -26.519 1.00 9.74 103 PHE B CA 1
ATOM 1434 C C . PHE B 1 56 ? 6.424 10.084 -25.972 1.00 10.61 103 PHE B C 1
ATOM 1435 O O . PHE B 1 56 ? 6.428 10.330 -24.767 1.00 12.74 103 PHE B O 1
ATOM 1443 N N . GLU B 1 57 ? 7.072 10.819 -26.853 1.00 9.81 104 GLU B N 1
ATOM 1444 C CA . GLU B 1 57 ? 7.611 12.117 -26.515 1.00 11.58 104 GLU B CA 1
ATOM 1445 C C . GLU B 1 57 ? 6.882 13.186 -27.298 1.00 10.13 104 GLU B C 1
ATOM 1446 O O . GLU B 1 57 ? 6.497 12.979 -28.460 1.00 12.02 104 GLU B O 1
ATOM 1452 N N . THR B 1 58 ? 6.682 14.339 -26.691 1.00 10.11 105 THR B N 1
ATOM 1453 C CA . THR B 1 58 ? 5.959 15.422 -27.309 1.00 11.13 105 THR B CA 1
ATOM 1454 C C . THR B 1 58 ? 6.737 16.703 -27.081 1.00 12.51 105 THR B C 1
ATOM 1455 O O . THR B 1 58 ? 7.355 16.918 -26.044 1.00 11.98 105 THR B O 1
ATOM 1459 N N . THR B 1 59 ? 6.717 17.541 -28.100 1.00 14.60 106 THR B N 1
ATOM 1460 C CA . THR B 1 59 ? 7.437 18.782 -28.071 1.00 14.63 106 THR B CA 1
ATOM 1461 C C . THR B 1 59 ? 6.622 19.761 -27.241 1.00 16.17 106 THR B C 1
ATOM 1462 O O . THR B 1 59 ? 5.404 19.879 -27.484 1.00 17.73 106 THR B O 1
ATOM 1466 N N . VAL B 1 60 ? 7.253 20.453 -26.283 1.00 14.21 107 VAL B N 1
ATOM 1467 C CA . VAL B 1 60 ? 6.607 21.447 -25.411 1.00 16.20 107 VAL B CA 1
ATOM 1468 C C . VAL B 1 60 ? 7.270 22.841 -25.468 1.00 19.55 107 VAL B C 1
ATOM 1469 O O . VAL B 1 60 ? 7.049 23.687 -24.619 1.00 23.86 107 VAL B O 1
ATOM 1473 N N . SER B 1 61 ? 8.027 23.074 -26.527 1.00 16.14 108 SER B N 1
ATOM 1474 C CA . SER B 1 61 ? 8.511 24.411 -26.829 1.00 17.85 108 SER B CA 1
ATOM 1475 C C . SER B 1 61 ? 7.995 24.773 -28.203 1.00 16.44 108 SER B C 1
ATOM 1476 O O . SER B 1 61 ? 7.438 23.936 -28.929 1.00 16.02 108 SER B O 1
ATOM 1479 N N . GLY B 1 62 ? 8.181 26.021 -28.583 1.00 16.53 109 GLY B N 1
ATOM 1480 C CA . GLY B 1 62 ? 7.820 26.411 -29.918 1.00 16.76 109 GLY B CA 1
ATOM 1481 C C . GLY B 1 62 ? 6.336 26.610 -30.137 1.00 13.71 109 GLY B C 1
ATOM 1482 O O . GLY B 1 62 ? 5.546 26.750 -29.188 1.00 14.41 109 GLY B O 1
ATOM 1483 N N . SER B 1 63 ? 5.947 26.624 -31.402 1.00 12.67 110 SER B N 1
ATOM 1484 C CA . SER B 1 63 ? 4.600 26.995 -31.741 1.00 11.54 110 SER B CA 1
ATOM 1485 C C . SER B 1 63 ? 3.547 25.922 -31.538 1.00 10.53 110 SER B C 1
ATOM 1486 O O . SER B 1 63 ? 2.392 26.260 -31.344 1.00 13.13 110 SER B O 1
ATOM 1489 N N . PHE B 1 64 ? 3.930 24.663 -31.650 1.00 10.28 111 PHE B N 1
ATOM 1490 C CA . PHE B 1 64 ? 2.969 23.577 -31.547 1.00 9.70 111 PHE B CA 1
ATOM 1491 C C . PHE B 1 64 ? 3.407 22.680 -30.408 1.00 9.61 111 PHE B C 1
ATOM 1492 O O . PHE B 1 64 ? 4.549 22.204 -30.380 1.00 11.84 111 PHE B O 1
ATOM 1500 N N . ARG B 1 65 ? 2.519 22.439 -29.449 1.00 9.12 112 ARG B N 1
ATOM 1501 C CA . ARG B 1 65 ? 2.931 21.846 -28.188 1.00 9.01 112 ARG B CA 1
ATOM 1502 C C . ARG B 1 65 ? 2.000 20.737 -27.717 1.00 8.89 112 ARG B C 1
ATOM 1503 O O . ARG B 1 65 ? 0.777 20.799 -27.905 1.00 9.70 112 ARG B O 1
ATOM 1511 N N . GLY B 1 66 ? 2.604 19.764 -27.052 1.00 10.36 113 GLY B N 1
ATOM 1512 C CA . GLY B 1 66 ? 1.883 18.742 -26.326 1.00 10.27 113 GLY B CA 1
ATOM 1513 C C . GLY B 1 66 ? 1.309 17.676 -27.204 1.00 9.34 113 GLY B C 1
ATOM 1514 O O . GLY B 1 66 ? 1.469 17.699 -28.431 1.00 9.29 113 GLY B O 1
ATOM 1515 N N . LEU B 1 67 ? 0.581 16.745 -26.595 1.00 8.89 114 LEU B N 1
ATOM 1516 C CA . LEU B 1 67 ? 0.129 15.588 -27.335 1.00 8.34 114 LEU B CA 1
ATOM 1517 C C . LEU B 1 67 ? -0.803 15.929 -28.491 1.00 8.27 114 LEU B C 1
ATOM 1518 O O . LEU B 1 67 ? -0.858 15.203 -29.474 1.00 9.15 114 LEU B O 1
ATOM 1523 N N . GLY B 1 68 ? -1.545 17.029 -28.377 1.00 9.35 115 GLY B N 1
ATOM 1524 C CA . GLY B 1 68 ? -2.360 17.498 -29.481 1.00 8.38 115 GLY B CA 1
ATOM 1525 C C . GLY B 1 68 ? -1.662 18.385 -30.500 1.00 9.27 115 GLY B C 1
ATOM 1526 O O . GLY B 1 68 ? -2.228 18.712 -31.544 1.00 9.77 115 GLY B O 1
ATOM 1527 N N . GLN B 1 69 ? -0.423 18.791 -30.204 1.00 8.34 116 GLN B N 1
ATOM 1528 C CA . GLN B 1 69 ? 0.317 19.712 -31.073 1.00 8.64 116 GLN B CA 1
ATOM 1529 C C . GLN B 1 69 ? -0.530 20.930 -31.413 1.00 9.05 116 GLN B C 1
ATOM 1530 O O . GLN B 1 69 ? -0.618 21.353 -32.552 1.00 10.19 116 GLN B O 1
ATOM 1536 N N . PHE B 1 70 ? -1.091 21.521 -30.371 1.00 8.67 117 PHE B N 1
ATOM 1537 C CA . PHE B 1 70 ? -1.855 22.743 -30.452 1.00 8.72 117 PHE B CA 1
ATOM 1538 C C . PHE B 1 70 ? -0.945 23.930 -30.624 1.00 10.11 117 PHE B C 1
ATOM 1539 O O . PHE B 1 70 ? 0.119 24.002 -30.036 1.00 9.60 117 PHE B O 1
ATOM 1547 N N . ASN B 1 71 ? -1.431 24.897 -31.389 1.00 9.98 118 ASN B N 1
ATOM 1548 C CA . ASN B 1 71 ? -0.906 26.244 -31.262 1.00 10.68 118 ASN B CA 1
ATOM 1549 C C . ASN B 1 71 ? -1.700 27.036 -30.231 1.00 10.32 118 ASN B C 1
ATOM 1550 O O . ASN B 1 71 ? -2.782 26.619 -29.770 1.00 10.16 118 ASN B O 1
ATOM 1555 N N . ARG B 1 72 ? -1.157 28.182 -29.834 1.00 11.65 119 ARG B N 1
ATOM 1556 C CA . ARG B 1 72 ? -1.773 28.975 -28.786 1.00 11.29 119 ARG B CA 1
ATOM 1557 C C . ARG B 1 72 ? -3.154 29.468 -29.205 1.00 11.13 119 ARG B C 1
ATOM 1558 O O . ARG B 1 72 ? -4.072 29.546 -28.392 1.00 11.39 119 ARG B O 1
ATOM 1566 N N . GLN B 1 73 ? -3.292 29.828 -30.471 1.00 11.54 120 GLN B N 1
ATOM 1567 C CA . GLN B 1 73 ? -4.542 30.390 -30.959 1.00 13.14 120 GLN B CA 1
ATOM 1568 C C . GLN B 1 73 ? -5.674 29.375 -30.879 1.00 10.53 120 GLN B C 1
ATOM 1569 O O . GLN B 1 73 ? -6.781 29.714 -30.502 1.00 10.63 120 GLN B O 1
ATOM 1575 N N . THR B 1 74 ? -5.387 28.118 -31.204 1.00 10.55 121 THR B N 1
ATOM 1576 C CA . THR B 1 74 ? -6.408 27.070 -31.160 1.00 8.74 121 THR B CA 1
ATOM 1577 C C . THR B 1 74 ? -6.712 26.653 -29.716 1.00 9.53 121 THR B C 1
ATOM 1578 O O . THR B 1 74 ? -7.873 26.476 -29.347 1.00 8.62 121 THR B O 1
ATOM 1582 N N . TRP B 1 75 ? -5.674 26.567 -28.882 1.00 8.10 122 TRP B N 1
ATOM 1583 C CA . TRP B 1 75 ? -5.865 26.270 -27.455 1.00 8.46 122 TRP B CA 1
ATOM 1584 C C . TRP B 1 75 ? -6.744 27.344 -26.840 1.00 8.76 122 TRP B C 1
ATOM 1585 O O . TRP B 1 75 ? -7.752 27.074 -26.187 1.00 9.54 122 TRP B O 1
ATOM 1596 N N . ASP B 1 76 ? -6.379 28.602 -27.064 1.00 9.51 123 ASP B N 1
ATOM 1597 C CA . ASP B 1 76 ? -7.196 29.704 -26.548 1.00 9.28 123 ASP B CA 1
ATOM 1598 C C . ASP B 1 76 ? -8.580 29.752 -27.179 1.00 9.37 123 ASP B C 1
ATOM 1599 O O . ASP B 1 76 ? -9.520 30.127 -26.512 1.00 10.27 123 ASP B O 1
ATOM 1604 N N . GLY B 1 77 ? -8.713 29.323 -28.432 1.00 9.52 124 GLY B N 1
ATOM 1605 C CA . GLY B 1 77 ? -10.015 29.213 -29.042 1.00 10.03 124 GLY B CA 1
ATOM 1606 C C . GLY B 1 77 ? -10.963 28.289 -28.314 1.00 10.43 124 GLY B C 1
ATOM 1607 O O . GLY B 1 77 ? -12.171 28.537 -28.249 1.00 10.08 124 GLY B O 1
ATOM 1608 N N . LEU B 1 78 ? -10.433 27.207 -27.747 1.00 8.92 125 LEU B N 1
ATOM 1609 C CA . LEU B 1 78 ? -11.262 26.345 -26.911 1.00 8.29 125 LEU B CA 1
ATOM 1610 C C . LEU B 1 78 ? -11.676 27.031 -25.624 1.00 8.52 125 LEU B C 1
ATOM 1611 O O . LEU B 1 78 ? -12.822 26.929 -25.191 1.00 10.21 125 LEU B O 1
ATOM 1616 N N . ARG B 1 79 ? -10.728 27.724 -25.008 1.00 9.22 126 ARG B N 1
ATOM 1617 C CA . ARG B 1 79 ? -11.017 28.520 -23.821 1.00 9.59 126 ARG B CA 1
ATOM 1618 C C . ARG B 1 79 ? -12.075 29.601 -24.100 1.00 10.19 126 ARG B C 1
ATOM 1619 O O . ARG B 1 79 ? -12.921 29.884 -23.246 1.00 11.33 126 ARG B O 1
ATOM 1627 N N . ARG B 1 80 ? -12.095 30.140 -25.314 1.00 10.36 127 ARG B N 1
ATOM 1628 C CA A ARG B 1 80 ? -13.095 31.147 -25.696 0.55 10.68 127 ARG B CA 1
ATOM 1629 C CA B ARG B 1 80 ? -13.094 31.150 -25.660 0.45 9.51 127 ARG B CA 1
ATOM 1630 C C . ARG B 1 80 ? -14.506 30.580 -25.640 1.00 11.74 127 ARG B C 1
ATOM 1631 O O . ARG B 1 80 ? -15.467 31.315 -25.399 1.00 11.21 127 ARG B O 1
ATOM 1646 N N . LEU B 1 81 ? -14.627 29.265 -25.886 1.00 11.67 128 LEU B N 1
ATOM 1647 C CA . LEU B 1 81 ? -15.910 28.577 -25.854 1.00 13.10 128 LEU B CA 1
ATOM 1648 C C . LEU B 1 81 ? -16.397 28.346 -24.433 1.00 14.13 128 LEU B C 1
ATOM 1649 O O . LEU B 1 81 ? -17.540 27.881 -24.240 1.00 16.69 128 LEU B O 1
ATOM 1654 N N . GLY B 1 82 ? -15.544 28.610 -23.445 1.00 14.13 129 GLY B N 1
ATOM 1655 C CA . GLY B 1 82 ? -15.883 28.344 -22.056 1.00 15.79 129 GLY B CA 1
ATOM 1656 C C . GLY B 1 82 ? -15.336 27.005 -21.584 1.00 13.75 129 GLY B C 1
ATOM 1657 O O . GLY B 1 82 ? -15.620 26.571 -20.470 1.00 18.93 129 GLY B O 1
ATOM 1658 N N . ARG B 1 83 ? -14.524 26.352 -22.403 1.00 12.79 130 ARG B N 1
ATOM 1659 C CA . ARG B 1 83 ? -13.820 25.156 -21.923 1.00 12.94 130 ARG B CA 1
ATOM 1660 C C . ARG B 1 83 ? -12.757 25.540 -20.926 1.00 18.03 130 ARG B C 1
ATOM 1661 O O . ARG B 1 83 ? -12.013 26.497 -21.149 1.00 17.15 130 ARG B O 1
ATOM 1669 N N . ASN B 1 84 ? -12.709 24.806 -19.819 1.00 12.37 131 ASN B N 1
ATOM 1670 C CA . ASN B 1 84 ? -11.766 25.026 -18.738 1.00 16.60 131 ASN B CA 1
ATOM 1671 C C . ASN B 1 84 ? -10.488 24.304 -19.109 1.00 16.50 131 ASN B C 1
ATOM 1672 O O . ASN B 1 84 ? -10.436 23.076 -19.142 1.00 23.28 131 ASN B O 1
ATOM 1677 N N . LEU B 1 85 ? -9.487 25.080 -19.473 1.00 11.77 132 LEU B N 1
ATOM 1678 C CA . LEU B 1 85 ? -8.148 24.575 -19.666 1.00 11.84 132 LEU B CA 1
ATOM 1679 C C . LEU B 1 85 ? -7.207 25.510 -18.930 1.00 12.93 132 LEU B C 1
ATOM 1680 O O . LEU B 1 85 ? -7.484 26.705 -18.820 1.00 14.25 132 LEU B O 1
ATOM 1685 N N . PRO B 1 86 ? -6.059 24.995 -18.482 1.00 13.23 133 PRO B N 1
ATOM 1686 C CA . PRO B 1 86 ? -4.986 25.887 -18.041 1.00 14.93 133 PRO B CA 1
ATOM 1687 C C . PRO B 1 86 ? -4.467 26.760 -19.182 1.00 13.61 133 PRO B C 1
ATOM 1688 O O . PRO B 1 86 ? -4.779 26.517 -20.368 1.00 13.42 133 PRO B O 1
ATOM 1692 N N . ALA B 1 87 ? -3.666 27.758 -18.853 1.00 14.35 134 ALA B N 1
ATOM 1693 C CA . ALA B 1 87 ? -2.959 28.521 -19.845 1.00 14.39 134 ALA B CA 1
ATOM 1694 C C . ALA B 1 87 ? -2.188 27.600 -20.773 1.00 13.46 134 ALA B C 1
ATOM 1695 O O . ALA B 1 87 ? -1.695 26.560 -20.356 1.00 14.73 134 ALA B O 1
ATOM 1697 N N . PHE B 1 88 ? -2.133 27.974 -22.048 1.00 14.66 135 PHE B N 1
ATOM 1698 C CA . PHE B 1 88 ? -1.454 27.195 -23.077 1.00 14.14 135 PHE B CA 1
ATOM 1699 C C . PHE B 1 88 ? -0.091 26.634 -22.643 1.00 17.58 135 PHE B C 1
ATOM 1700 O O . PHE B 1 88 ? 0.182 25.443 -22.798 1.00 16.31 135 PHE B O 1
ATOM 1708 N N . GLU B 1 89 ? 0.753 27.490 -22.086 1.00 18.40 136 GLU B N 1
ATOM 1709 C CA . GLU B 1 89 ? 2.134 27.087 -21.723 1.00 20.58 136 GLU B CA 1
ATOM 1710 C C . GLU B 1 89 ? 2.178 25.992 -20.667 1.00 19.28 136 GLU B C 1
ATOM 1711 O O . GLU B 1 89 ? 3.051 25.135 -20.690 1.00 22.01 136 GLU B O 1
ATOM 1717 N N . GLU B 1 90 ? 1.234 26.037 -19.737 1.00 17.64 137 GLU B N 1
ATOM 1718 C CA . GLU B 1 90 ? 1.147 25.033 -18.688 1.00 17.75 137 GLU B CA 1
ATOM 1719 C C . GLU B 1 90 ? 0.454 23.769 -19.182 1.00 16.10 137 GLU B C 1
ATOM 1720 O O . GLU B 1 90 ? 0.977 22.662 -19.053 1.00 15.54 137 GLU B O 1
ATOM 1726 N N . GLY B 1 91 ? -0.734 23.940 -19.748 1.00 14.00 138 GLY B N 1
ATOM 1727 C CA . GLY B 1 91 ? -1.579 22.806 -20.062 1.00 14.96 138 GLY B CA 1
ATOM 1728 C C . GLY B 1 91 ? -1.081 21.963 -21.194 1.00 13.37 138 GLY B C 1
ATOM 1729 O O . GLY B 1 91 ? -1.260 20.751 -21.181 1.00 13.38 138 GLY B O 1
ATOM 1730 N N . SER B 1 92 ? -0.391 22.592 -22.151 1.00 13.95 139 SER B N 1
ATOM 1731 C CA . SER B 1 92 ? 0.089 21.846 -23.304 1.00 13.49 139 SER B CA 1
ATOM 1732 C C . SER B 1 92 ? 1.253 20.924 -22.916 1.00 13.60 139 SER B C 1
ATOM 1733 O O . SER B 1 92 ? 1.569 19.974 -23.652 1.00 18.95 139 SER B O 1
ATOM 1736 N N . ALA B 1 93 ? 1.889 21.150 -21.769 1.00 14.85 140 ALA B N 1
ATOM 1737 C CA . ALA B 1 93 ? 2.950 20.256 -21.295 1.00 17.33 140 ALA B CA 1
ATOM 1738 C C . ALA B 1 93 ? 2.389 19.191 -20.346 1.00 17.10 140 ALA B C 1
ATOM 1739 O O . ALA B 1 93 ? 3.151 18.346 -19.853 1.00 23.35 140 ALA B O 1
ATOM 1741 N N . GLN B 1 94 ? 1.075 19.225 -20.102 1.00 15.52 141 GLN B N 1
ATOM 1742 C CA . GLN B 1 94 ? 0.439 18.310 -19.168 1.00 17.07 141 GLN B CA 1
ATOM 1743 C C . GLN B 1 94 ? -0.344 17.229 -19.908 1.00 14.38 141 GLN B C 1
ATOM 1744 O O . GLN B 1 94 ? -0.979 17.481 -20.944 1.00 17.62 141 GLN B O 1
ATOM 1750 N N . LEU B 1 95 ? -0.348 16.039 -19.347 1.00 14.79 142 LEU B N 1
ATOM 1751 C CA . LEU B 1 95 ? -1.054 14.938 -19.934 1.00 13.20 142 LEU B CA 1
ATOM 1752 C C . LEU B 1 95 ? -2.553 15.188 -19.976 1.00 12.33 142 LEU B C 1
ATOM 1753 O O . LEU B 1 95 ? -3.173 15.175 -21.023 1.00 11.68 142 LEU B O 1
ATOM 1758 N N . ASN B 1 96 ? -3.154 15.436 -18.821 1.00 10.02 143 ASN B N 1
ATOM 1759 C CA . ASN B 1 96 ? -4.593 15.512 -18.731 1.00 9.94 143 ASN B CA 1
ATOM 1760 C C . ASN B 1 96 ? -5.153 16.683 -19.506 1.00 9.74 143 ASN B C 1
ATOM 1761 O O . ASN B 1 96 ? -6.052 16.507 -20.314 1.00 9.34 143 ASN B O 1
ATOM 1766 N N . ALA B 1 97 ? -4.626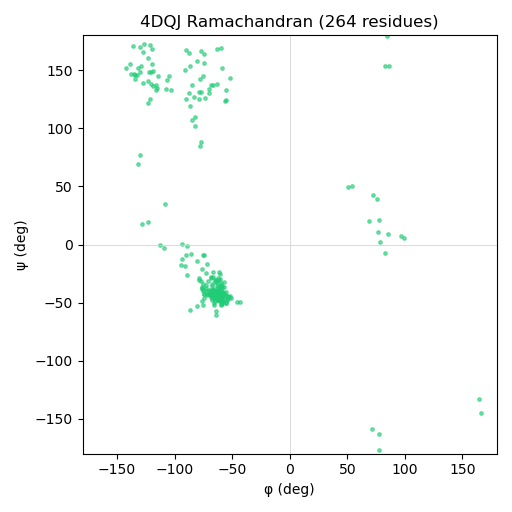 17.884 -19.299 1.00 8.96 144 ALA B N 1
ATOM 1767 C CA . ALA B 1 97 ? -5.169 19.031 -19.982 1.00 9.69 144 ALA B CA 1
ATOM 1768 C C . ALA B 1 97 ? -5.070 18.851 -21.488 1.00 8.63 144 ALA B C 1
ATOM 1769 O O . ALA B 1 97 ? -5.976 19.237 -22.216 1.00 9.15 144 ALA B O 1
ATOM 1771 N N . SER B 1 98 ? -3.952 18.320 -21.976 1.00 8.34 145 SER B N 1
ATOM 1772 C CA A SER B 1 98 ? -3.795 18.148 -23.416 0.58 7.89 145 SER B CA 1
ATOM 1773 C CA B SER B 1 98 ? -3.774 18.146 -23.417 0.42 8.34 145 SER B CA 1
ATOM 1774 C C . SER B 1 98 ? -4.781 17.150 -23.991 1.00 7.83 145 SER B C 1
ATOM 1775 O O . SER B 1 98 ? -5.284 17.335 -25.098 1.00 8.64 145 SER B O 1
ATOM 1780 N N . LEU B 1 99 ? -5.098 16.102 -23.238 1.00 7.37 146 LEU B N 1
ATOM 1781 C CA . LEU B 1 99 ? -6.101 15.169 -23.681 1.00 7.30 146 LEU B CA 1
ATOM 1782 C C . LEU B 1 99 ? -7.493 15.753 -23.661 1.00 7.50 146 LEU B C 1
ATOM 1783 O O . LEU B 1 99 ? -8.287 15.526 -24.580 1.00 7.03 146 LEU B O 1
ATOM 1788 N N . TYR B 1 100 ? -7.823 16.550 -22.650 1.00 8.29 147 TYR B N 1
ATOM 1789 C CA . TYR B 1 100 ? -9.095 17.266 -22.651 1.00 7.86 147 TYR B CA 1
ATOM 1790 C C . TYR B 1 100 ? -9.194 18.181 -23.872 1.00 8.49 147 TYR B C 1
ATOM 1791 O O . TYR B 1 100 ? -10.207 18.204 -24.540 1.00 8.71 147 TYR B O 1
ATOM 1800 N N . ALA B 1 101 ? -8.118 18.906 -24.176 1.00 7.85 148 ALA B N 1
ATOM 1801 C CA . ALA B 1 101 ? -8.130 19.827 -25.304 1.00 7.65 148 ALA B CA 1
ATOM 1802 C C . ALA B 1 101 ? -8.372 19.089 -26.619 1.00 7.72 148 ALA B C 1
ATOM 1803 O O . ALA B 1 101 ? -9.163 19.523 -27.451 1.00 7.25 148 ALA B O 1
ATOM 1805 N N . ILE B 1 102 ? -7.646 17.981 -26.830 1.00 6.96 149 ILE B N 1
ATOM 1806 C CA . ILE B 1 102 ? -7.881 17.187 -27.998 1.00 7.11 149 ILE B CA 1
ATOM 1807 C C . ILE B 1 102 ? -9.352 16.827 -28.136 1.00 6.75 149 ILE B C 1
ATOM 1808 O O . ILE B 1 102 ? -9.936 16.870 -29.232 1.00 7.30 149 ILE B O 1
ATOM 1813 N N . GLY B 1 103 ? -9.954 16.431 -27.013 1.00 7.32 150 GLY B N 1
ATOM 1814 C CA . GLY B 1 103 ? -11.310 15.980 -27.007 1.00 7.04 150 GLY B CA 1
ATOM 1815 C C . GLY B 1 103 ? -12.292 17.110 -27.221 1.00 7.74 150 GLY B C 1
ATOM 1816 O O . GLY B 1 103 ? -13.285 16.953 -27.949 1.00 8.10 150 GLY B O 1
ATOM 1817 N N . PHE B 1 104 ? -12.073 18.241 -26.569 1.00 7.39 151 PHE B N 1
ATOM 1818 C CA . PHE B 1 104 ? -12.947 19.381 -26.788 1.00 9.14 151 PHE B CA 1
ATOM 1819 C C . PHE B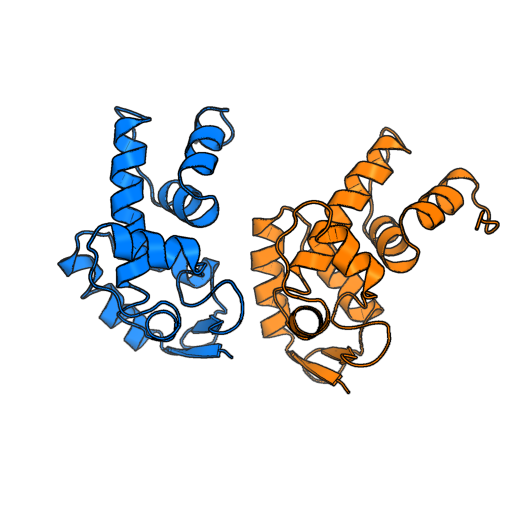 1 104 ? -12.939 19.848 -28.236 1.00 7.56 151 PHE B C 1
ATOM 1820 O O . PHE B 1 104 ? -13.967 20.216 -28.784 1.00 9.24 151 PHE B O 1
ATOM 1828 N N . LEU B 1 105 ? -11.775 19.772 -28.861 1.00 7.33 152 LEU B N 1
ATOM 1829 C CA . LEU B 1 105 ? -11.654 20.136 -30.264 1.00 7.40 152 LEU B CA 1
ATOM 1830 C C . LEU B 1 105 ? -12.389 19.117 -31.142 1.00 8.45 152 LEU B C 1
ATOM 1831 O O . LEU B 1 105 ? -13.101 19.489 -32.056 1.00 8.48 152 LEU B O 1
ATOM 1836 N N . TYR B 1 10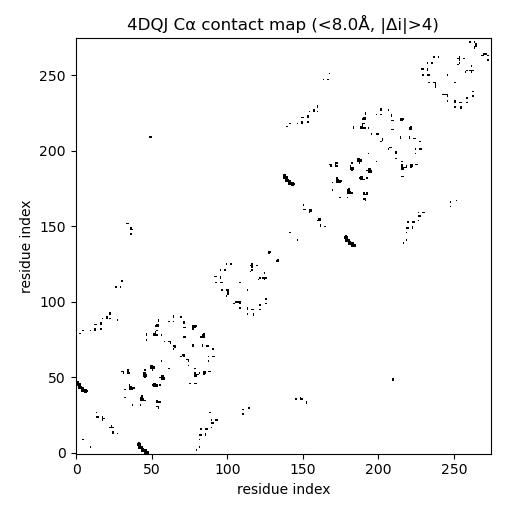6 ? -12.202 17.816 -30.857 1.00 7.52 153 TYR B N 1
ATOM 1837 C CA . TYR B 1 106 ? -12.970 16.800 -31.542 1.00 7.54 153 TYR B CA 1
ATOM 1838 C C . TYR B 1 106 ? -14.462 17.083 -31.499 1.00 9.24 153 TYR B C 1
ATOM 1839 O O . TYR B 1 106 ? -15.151 16.922 -32.504 1.00 9.40 153 TYR B O 1
ATOM 1848 N N . LEU B 1 107 ? -14.974 17.431 -30.331 1.00 8.72 154 LEU B N 1
ATOM 1849 C CA . LEU B 1 107 ? -16.412 17.661 -30.171 1.00 8.93 154 LEU B CA 1
ATOM 1850 C C . LEU B 1 107 ? -16.881 18.852 -30.990 1.00 11.43 154 LEU B C 1
ATOM 1851 O O . LEU B 1 107 ? -17.944 18.800 -31.585 1.00 10.75 154 LEU B O 1
ATOM 1856 N N . GLU B 1 108 ? -16.102 19.931 -31.021 1.00 9.50 155 GLU B N 1
ATOM 1857 C CA . GLU B 1 108 ? -16.470 21.087 -31.823 1.00 9.95 155 GLU B CA 1
ATOM 1858 C C . GLU B 1 108 ? -16.473 20.676 -33.273 1.00 10.05 155 GLU B C 1
ATOM 1859 O O . GLU B 1 108 ? -17.387 21.016 -34.047 1.00 10.66 155 GLU B O 1
ATOM 1865 N N . ASN B 1 109 ? -15.444 19.947 -33.680 1.00 9.83 156 ASN B N 1
ATOM 1866 C CA . ASN B 1 109 ? -15.301 19.545 -35.058 1.00 9.64 156 ASN B CA 1
ATOM 1867 C C . ASN B 1 109 ? -16.368 18.552 -35.509 1.00 10.14 156 ASN B C 1
ATOM 1868 O O . ASN B 1 109 ? -16.819 18.594 -36.658 1.00 11.53 156 ASN B O 1
ATOM 1873 N N . LYS B 1 110 ? -16.775 17.671 -34.615 1.00 10.94 157 LYS B N 1
ATOM 1874 C CA . LYS B 1 110 ? -17.819 16.697 -34.913 1.00 11.33 157 LYS B CA 1
ATOM 1875 C C . LYS B 1 110 ? -19.108 17.436 -35.223 1.00 13.13 157 LYS B C 1
ATOM 1876 O O . LYS B 1 110 ? -19.812 17.118 -36.178 1.00 14.31 157 LYS B O 1
ATOM 1882 N N . ARG B 1 111 ? -19.434 18.408 -34.376 1.00 12.96 158 ARG B N 1
ATOM 1883 C CA . ARG B 1 111 ? -20.655 19.190 -34.561 1.00 15.21 158 ARG B CA 1
ATOM 1884 C C . ARG B 1 111 ? -20.595 19.962 -35.882 1.00 14.64 158 ARG B C 1
ATOM 1885 O O . ARG B 1 111 ? -21.601 20.038 -36.608 1.00 15.96 158 ARG B O 1
ATOM 1893 N N . ALA B 1 112 ? -19.443 20.561 -36.182 1.00 13.05 159 ALA B N 1
ATOM 1894 C CA . ALA B 1 112 ? -19.234 21.290 -37.446 1.00 14.17 159 ALA B CA 1
ATOM 1895 C C . ALA B 1 112 ? -19.404 20.379 -38.647 1.00 14.52 159 ALA B C 1
ATOM 1896 O O . ALA B 1 112 ? -20.112 20.720 -39.600 1.00 15.53 159 ALA B O 1
ATOM 1898 N N . TYR B 1 113 ? -18.769 19.208 -38.605 1.00 13.63 160 TYR B N 1
ATOM 1899 C CA . TYR B 1 113 ? -18.822 18.286 -39.718 1.00 13.33 160 TYR B CA 1
ATOM 1900 C C . TYR B 1 113 ? -20.250 17.817 -39.925 1.00 11.88 160 TYR B C 1
ATOM 1901 O O . TYR B 1 113 ? -20.740 17.772 -41.055 1.00 16.28 160 TYR B O 1
ATOM 1910 N N . GLU B 1 114 ? -20.934 17.481 -38.843 1.00 15.72 161 GLU B N 1
ATOM 1911 C CA . GLU B 1 114 ? -22.275 16.906 -38.956 1.00 17.21 161 GLU B CA 1
ATOM 1912 C C . GLU B 1 114 ? -23.274 17.953 -39.479 1.00 22.18 161 GLU B C 1
ATOM 1913 O O . GLU B 1 114 ? -24.251 17.603 -40.159 1.00 23.02 161 GLU B O 1
ATOM 1919 N N . ALA B 1 115 ? -23.001 19.228 -39.200 1.00 23.61 162 ALA B N 1
ATOM 1920 C CA . ALA B 1 115 ? -23.789 20.345 -39.731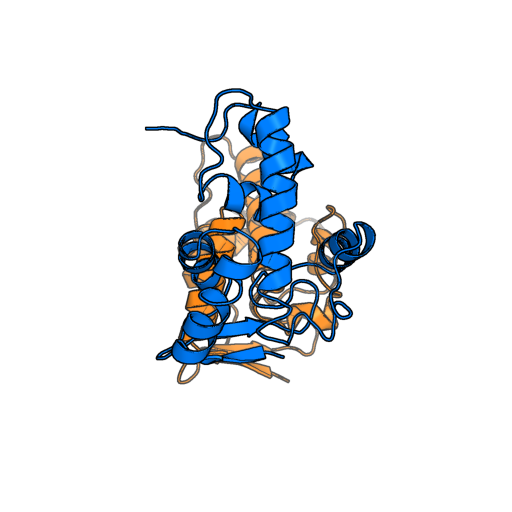 1.00 22.78 162 ALA B CA 1
ATOM 1921 C C . ALA B 1 115 ? -23.517 20.594 -41.226 1.00 20.53 162 ALA B C 1
ATOM 1922 O O . ALA B 1 115 ? -24.440 20.891 -41.993 1.00 24.16 162 ALA B O 1
ATOM 1924 N N . SER B 1 116 ? -22.256 20.473 -41.633 1.00 19.61 163 SER B N 1
ATOM 1925 C CA . SER B 1 116 ? -21.854 20.676 -43.019 1.00 19.14 163 SER B CA 1
ATOM 1926 C C . SER B 1 116 ? -22.231 19.511 -43.919 1.00 21.22 163 SER B C 1
ATOM 1927 O O . SER B 1 116 ? -22.530 19.706 -45.093 1.00 21.62 163 SER B O 1
ATOM 1930 N N . PHE B 1 117 ? -22.192 18.299 -43.368 1.00 19.46 164 PHE B N 1
ATOM 1931 C CA . PHE B 1 117 ? -22.362 17.081 -44.140 1.00 20.47 164 PHE B CA 1
ATOM 1932 C C . PHE B 1 117 ? -23.399 16.178 -43.491 1.00 24.66 164 PHE B C 1
ATOM 1933 O O . PHE B 1 117 ? -23.063 15.176 -42.863 1.00 22.29 164 PHE B O 1
ATOM 1941 N N . LYS B 1 118 ? -24.666 16.526 -43.679 1.00 31.76 165 LYS B N 1
ATOM 1942 C CA . LYS B 1 118 ? -25.771 15.811 -43.048 1.00 36.21 165 LYS B CA 1
ATOM 1943 C C . LYS B 1 118 ? -25.714 14.324 -43.383 1.00 26.35 165 LYS B C 1
ATOM 1944 O O . LYS B 1 118 ? -25.513 13.939 -44.538 1.00 28.12 165 LYS B O 1
ATOM 1950 N N . GLY B 1 119 ? -25.867 13.497 -42.354 1.00 33.68 166 GLY B N 1
ATOM 1951 C CA . GLY B 1 119 ? -25.914 12.052 -42.519 1.00 33.43 166 GLY B CA 1
ATOM 1952 C C . GLY B 1 119 ? -24.574 11.341 -42.625 1.00 33.12 166 GLY B C 1
ATOM 1953 O O . GLY B 1 119 ? -24.540 10.110 -42.645 1.00 35.16 166 GLY B O 1
ATOM 1954 N N . ARG B 1 120 ? -23.473 12.088 -42.705 1.00 22.17 167 ARG B N 1
ATOM 1955 C CA . ARG B 1 120 ? -22.169 11.458 -42.921 1.00 19.74 167 ARG B CA 1
ATOM 1956 C C . ARG B 1 120 ? -21.492 11.138 -41.594 1.00 17.41 167 ARG B C 1
ATOM 1957 O O . ARG B 1 120 ? -21.705 11.816 -40.596 1.00 16.88 167 ARG B O 1
ATOM 1965 N N . VAL B 1 121 ? -20.685 10.084 -41.597 1.00 16.70 168 VAL B N 1
ATOM 1966 C CA . VAL B 1 121 ? -19.974 9.653 -40.389 1.00 16.03 168 VAL B CA 1
ATOM 1967 C C . VAL B 1 121 ? -18.691 10.466 -40.192 1.00 14.17 168 VAL B C 1
ATOM 1968 O O . VAL B 1 121 ? -17.857 10.577 -41.095 1.00 13.33 168 VAL B O 1
ATOM 1972 N N . PHE B 1 122 ? -18.566 11.028 -39.003 1.00 12.90 169 PHE B N 1
ATOM 1973 C CA . PHE B 1 122 ? -17.349 11.742 -38.577 1.00 10.79 169 PHE B CA 1
ATOM 1974 C C . PHE B 1 122 ? -16.303 10.671 -38.195 1.00 10.81 169 PHE B C 1
ATOM 1975 O O . PHE B 1 122 ? -16.202 10.275 -37.055 1.00 10.51 169 PHE B O 1
ATOM 1983 N N . THR B 1 123 ? -15.578 10.182 -39.194 1.00 10.49 170 THR B N 1
ATOM 1984 C CA . THR B 1 123 ? -14.609 9.098 -38.982 1.00 10.21 170 THR B CA 1
ATOM 1985 C C . THR B 1 123 ? -13.373 9.608 -38.288 1.00 9.92 170 THR B C 1
ATOM 1986 O O . THR B 1 123 ? -13.122 10.813 -38.231 1.00 9.93 170 THR B O 1
ATOM 1990 N N . HIS B 1 124 ? -12.580 8.703 -37.749 1.00 9.29 171 HIS B N 1
ATOM 1991 C CA . HIS B 1 124 ? -11.310 9.118 -37.126 1.00 8.67 171 HIS B CA 1
ATOM 1992 C C . HIS B 1 124 ? -10.396 9.820 -38.088 1.00 9.15 171 HIS B C 1
ATOM 1993 O O . HIS B 1 124 ? -9.739 10.801 -37.708 1.00 9.47 171 HIS B O 1
ATOM 2000 N N . GLU B 1 125 ? -10.370 9.368 -39.340 1.00 9.61 172 GLU B N 1
ATOM 2001 C CA . GLU B 1 125 ? -9.554 10.016 -40.354 1.00 10.19 172 GLU B CA 1
ATOM 2002 C C . GLU B 1 125 ? -10.007 11.456 -40.579 1.00 9.81 172 GLU B C 1
ATOM 2003 O O . GLU B 1 125 ? -9.174 12.367 -40.659 1.00 10.63 172 GLU B O 1
ATOM 2009 N N . ILE B 1 126 ? -11.313 11.672 -40.667 1.00 9.46 173 ILE B N 1
ATOM 2010 C CA . ILE B 1 126 ? -11.842 13.001 -40.885 1.00 9.72 173 ILE B CA 1
ATOM 2011 C C . ILE B 1 126 ? -11.605 13.865 -39.641 1.00 9.58 173 ILE B C 1
ATOM 2012 O O . ILE B 1 126 ? -11.251 15.026 -39.754 1.00 9.13 173 ILE B O 1
ATOM 2017 N N . ALA B 1 127 ? -11.776 13.281 -38.467 1.00 8.31 174 ALA B N 1
ATOM 2018 C CA . ALA B 1 127 ? -11.530 14.021 -37.235 1.00 9.07 174 ALA B CA 1
ATOM 2019 C C . ALA B 1 127 ? -10.095 14.478 -37.177 1.00 8.57 174 ALA B C 1
ATOM 2020 O O . ALA B 1 127 ? -9.810 15.606 -36.745 1.00 9.00 174 ALA B O 1
ATOM 2022 N N . TYR B 1 128 ? -9.176 13.621 -37.597 1.00 8.54 175 TYR B N 1
ATOM 2023 C CA . TYR B 1 128 ? -7.789 13.982 -37.643 1.00 9.03 175 TYR B CA 1
ATOM 2024 C C . TYR B 1 128 ? -7.521 15.101 -38.653 1.00 9.32 175 TYR B C 1
ATOM 2025 O O . TYR B 1 128 ? -6.753 16.042 -38.377 1.00 9.34 175 TYR B O 1
ATOM 2034 N N . LEU B 1 129 ? -8.156 15.029 -39.826 1.00 9.58 176 LEU B N 1
ATOM 2035 C CA . LEU B 1 129 ? -8.053 16.095 -40.808 1.00 11.44 176 LEU B CA 1
ATOM 2036 C C . LEU B 1 129 ? -8.467 17.433 -40.205 1.00 10.07 176 LEU B C 1
ATOM 2037 O O . LEU B 1 129 ? -7.760 18.449 -40.381 1.00 10.41 176 LEU B O 1
ATOM 2042 N N . TYR B 1 130 ? -9.630 17.461 -39.563 1.00 9.02 177 TYR B N 1
ATOM 2043 C CA . TYR B 1 130 ? -10.093 18.656 -38.859 1.00 9.54 177 TYR B CA 1
ATOM 2044 C C . TYR B 1 130 ? -9.072 19.117 -37.813 1.00 9.01 177 TYR B C 1
ATOM 2045 O O . TYR B 1 130 ? -8.788 20.309 -37.717 1.00 9.11 177 TYR B O 1
ATOM 2054 N N . HIS B 1 131 ? -8.541 18.201 -37.019 1.00 8.09 178 HIS B N 1
ATOM 2055 C CA . HIS B 1 131 ? -7.590 18.559 -35.984 1.00 8.92 178 HIS B CA 1
ATOM 2056 C C . HIS B 1 131 ? -6.368 19.222 -36.557 1.00 9.03 178 HIS B C 1
ATOM 2057 O O . HIS B 1 131 ? -5.923 20.275 -36.077 1.00 9.17 178 HIS B O 1
ATOM 2064 N N . ASN B 1 132 ? -5.769 18.564 -37.531 1.00 9.31 179 ASN B N 1
ATOM 2065 C CA . ASN B 1 132 ? -4.517 19.031 -38.076 1.00 11.25 179 ASN B CA 1
ATOM 2066 C C . ASN B 1 132 ? -4.621 20.230 -39.032 1.00 12.41 179 ASN B C 1
ATOM 2067 O O . ASN B 1 132 ? -3.722 21.076 -39.047 1.00 14.42 179 ASN B O 1
ATOM 2072 N N . GLN B 1 133 ? -5.665 20.297 -39.841 1.00 12.22 180 GLN B N 1
ATOM 2073 C CA . GLN B 1 133 ? -5.816 21.371 -40.820 1.00 12.55 180 GLN B CA 1
ATOM 2074 C C . GLN B 1 133 ? -6.648 22.512 -40.278 1.00 12.75 180 GLN B C 1
ATOM 2075 O O . GLN B 1 133 ? -6.613 23.615 -40.836 1.00 13.20 180 GLN B O 1
ATOM 2081 N N . GLY B 1 134 ? -7.392 22.261 -39.209 1.00 11.94 181 GLY B N 1
ATOM 2082 C CA . GLY B 1 134 ? -8.380 23.224 -38.742 1.00 10.92 181 GLY B CA 1
ATOM 2083 C C . GLY B 1 134 ? -9.689 23.039 -39.449 1.00 10.41 181 GLY B C 1
ATOM 2084 O O . GLY B 1 134 ? -9.736 22.550 -40.587 1.00 12.72 181 GLY B O 1
ATOM 2085 N N . ALA B 1 135 ? -10.776 23.418 -38.811 1.00 11.51 182 ALA B N 1
ATOM 2086 C CA . ALA B 1 135 ? -12.103 23.168 -39.352 1.00 13.24 182 ALA B CA 1
ATOM 2087 C C . ALA B 1 135 ? -12.416 23.907 -40.653 1.00 13.35 182 ALA B C 1
ATOM 2088 O O . ALA B 1 135 ? -12.955 23.298 -41.577 1.00 13.87 182 ALA B O 1
ATOM 2090 N N . PRO B 1 136 ? -12.110 25.207 -40.733 1.00 13.23 183 PRO B N 1
ATOM 2091 C CA . PRO B 1 136 ? -12.365 25.901 -41.981 1.00 14.55 183 PRO B CA 1
ATOM 2092 C C . PRO B 1 136 ? -11.702 25.238 -43.175 1.00 13.32 183 PRO B C 1
ATOM 2093 O O . PRO B 1 136 ? -12.371 25.001 -44.180 1.00 15.55 183 PRO B O 1
ATOM 2097 N N . ALA B 1 137 ? -10.411 24.940 -43.082 1.00 13.58 184 ALA B N 1
ATOM 2098 C CA . ALA B 1 137 ? -9.704 24.307 -44.171 1.00 15.62 184 ALA B CA 1
ATOM 2099 C C . ALA B 1 137 ? -10.210 22.894 -44.434 1.00 12.73 184 ALA B C 1
ATOM 2100 O O . ALA B 1 137 ? -10.396 22.485 -45.588 1.00 14.40 184 ALA B O 1
ATOM 2102 N N . ALA B 1 138 ? -10.425 22.116 -43.383 1.00 13.66 185 ALA B N 1
ATOM 2103 C CA . ALA B 1 138 ? -10.896 20.754 -43.570 1.00 13.23 185 ALA B CA 1
ATOM 2104 C C . ALA B 1 138 ? -12.251 20.740 -44.276 1.00 12.96 185 ALA B C 1
ATOM 2105 O O . ALA B 1 138 ? -12.456 19.943 -45.212 1.00 14.38 185 ALA B O 1
ATOM 2107 N N . GLU B 1 139 ? -13.172 21.599 -43.851 1.00 14.89 186 GLU B N 1
ATOM 2108 C CA . GLU B 1 139 ? -14.480 21.655 -44.494 1.00 15.55 186 GLU B CA 1
ATOM 2109 C C . GLU B 1 139 ? -14.357 22.053 -45.962 1.00 18.16 186 GLU B C 1
ATOM 2110 O O . GLU B 1 139 ? -15.051 21.492 -46.823 1.00 18.26 186 GLU B O 1
ATOM 2116 N N . GLN B 1 140 ? -13.478 23.008 -46.253 1.00 15.03 187 GLN B N 1
ATOM 2117 C CA . GLN B 1 140 ? -13.288 23.480 -47.622 1.00 16.62 187 GLN B CA 1
ATOM 2118 C C . GLN B 1 140 ? -12.758 22.345 -48.489 1.00 17.30 187 GLN B C 1
ATOM 2119 O O . GLN B 1 140 ? -13.174 22.164 -49.642 1.00 18.36 187 GLN B O 1
ATOM 2125 N N . TYR B 1 141 ? -11.833 21.581 -47.938 1.00 14.86 188 TYR B N 1
ATOM 2126 C CA . TYR B 1 141 ? -11.250 20.460 -48.650 1.00 17.68 188 TYR B CA 1
ATOM 2127 C C . TYR B 1 141 ? -12.300 19.364 -48.899 1.00 18.76 188 TYR B C 1
ATOM 2128 O O . TYR B 1 141 ? -12.390 18.807 -49.997 1.00 19.82 188 TYR B O 1
ATOM 2137 N N . LEU B 1 142 ? -13.111 19.064 -47.894 1.00 18.77 189 LEU B N 1
ATOM 2138 C CA . LEU B 1 142 ? -14.087 17.983 -48.035 1.00 17.54 189 LEU B CA 1
ATOM 2139 C C . LEU B 1 142 ? -15.238 18.384 -48.967 1.00 20.64 189 LEU B C 1
ATOM 2140 O O . LEU B 1 142 ? -15.758 17.563 -49.706 1.00 22.70 189 LEU B O 1
ATOM 2145 N N . THR B 1 143 ? -15.627 19.652 -48.946 1.00 19.08 190 THR B N 1
ATOM 2146 C CA . THR B 1 143 ? -16.714 20.121 -49.814 1.00 21.14 190 THR B CA 1
ATOM 2147 C C . THR B 1 143 ? -16.238 20.243 -51.263 1.00 23.25 190 THR B C 1
ATOM 2148 O O . THR B 1 143 ? -16.947 19.859 -52.209 1.00 24.91 190 THR B O 1
ATOM 2152 N N . SER B 1 144 ? -15.041 20.784 -51.446 1.00 20.17 191 SER B N 1
ATOM 2153 C CA . SER B 1 144 ? -14.552 21.059 -52.795 1.00 20.15 191 SER B CA 1
ATOM 2154 C C . SER B 1 144 ? -13.807 19.874 -53.375 1.00 27.03 191 SER B C 1
ATOM 2155 O O . SER B 1 144 ? -13.755 19.722 -54.589 1.00 30.84 191 SER B O 1
ATOM 2158 N N . GLY B 1 145 ? -13.231 19.038 -52.514 1.00 31.40 192 GLY B N 1
ATOM 2159 C CA . GLY B 1 145 ? -12.346 17.956 -52.959 1.00 33.70 192 GLY B CA 1
ATOM 2160 C C . GLY B 1 145 ? -11.051 18.512 -53.525 1.00 34.89 192 GLY B C 1
ATOM 2161 O O . GLY B 1 145 ? -10.317 17.811 -54.233 1.00 46.94 192 GLY B O 1
ATOM 2162 N N . ARG B 1 146 ? -10.763 19.762 -53.155 1.00 35.81 193 ARG B N 1
ATOM 2163 C CA . ARG B 1 146 ? -9.761 20.591 -53.806 1.00 34.29 193 ARG B CA 1
ATOM 2164 C C . ARG B 1 146 ? -8.952 21.364 -52.753 1.00 49.08 193 ARG B C 1
ATOM 2165 O O . ARG B 1 146 ? -9.438 21.607 -51.649 1.00 35.95 193 ARG B O 1
ATOM 2173 N N . LEU B 1 147 ? -7.724 21.744 -53.106 1.00 32.57 194 LEU B N 1
ATOM 2174 C CA . LEU B 1 147 ? -6.740 22.265 -52.152 1.00 42.34 194 LEU B CA 1
ATOM 2175 C C . LEU B 1 147 ? -6.519 23.769 -52.328 1.00 59.44 194 LEU B C 1
ATOM 2176 O O . LEU B 1 147 ? -5.407 24.271 -52.152 1.00 27.60 194 LEU B O 1
ATOM 2181 N N . VAL B 1 148 ? -7.573 24.494 -52.682 1.00 47.25 195 VAL B N 1
ATOM 2182 C CA . VAL B 1 148 ? -7.497 25.946 -52.720 1.00 34.29 195 VAL B CA 1
ATOM 2183 C C . VAL B 1 148 ? -8.304 26.499 -51.544 1.00 46.52 195 VAL B C 1
ATOM 2184 O O . VAL B 1 148 ? -9.423 26.059 -51.295 1.00 37.44 195 VAL B O 1
ATOM 2188 N N . TYR B 1 149 ? -7.731 27.453 -50.814 1.00 31.72 196 TYR B N 1
ATOM 2189 C CA . TYR B 1 149 ? -8.362 27.967 -49.593 1.00 28.19 196 TYR B CA 1
ATOM 2190 C C . TYR B 1 149 ? -8.380 29.489 -49.539 1.00 32.77 196 TYR B C 1
ATOM 2191 O O . TYR B 1 149 ? -7.454 30.141 -50.027 1.00 30.32 196 TYR B O 1
ATOM 2200 N N . PRO B 1 150 ? -9.445 30.063 -48.953 1.00 33.49 197 PRO B N 1
ATOM 2201 C CA . PRO B 1 150 ? -9.457 31.494 -48.667 1.00 31.83 197 PRO B CA 1
ATOM 2202 C C . PRO B 1 150 ? -8.563 31.820 -47.477 1.00 42.37 197 PRO B C 1
ATOM 2203 O O . PRO B 1 150 ? -8.233 30.924 -46.696 1.00 34.90 197 PRO B O 1
ATOM 2207 N N . LYS B 1 151 ? -8.090 33.055 -47.398 1.00 56.52 198 LYS B N 1
ATOM 2208 C CA . LYS B 1 151 ? -7.159 33.473 -46.341 1.00 50.45 198 LYS B CA 1
ATOM 2209 C C . LYS B 1 151 ? -7.776 34.492 -45.374 1.00 70.31 198 LYS B C 1
ATOM 2210 O O . LYS B 1 151 ? -7.495 34.469 -44.172 1.00 86.96 198 LYS B O 1
#